Protein 3ZBD (pdb70)

Radius of gyration: 19.48 Å; Cα contacts (8 Å, |Δi|>4): 476; chains: 2; bounding box: 46×49×48 Å

InterPro domains:
  IPR002589 Macro domain [PF01661] (1351-1458)
  IPR002589 Macro domain [PS51154] (1318-1489)
  IPR002589 Macro domain [SM00506] (1330-1459)
  IPR008740 Peptidase C30, coronavirus [PF05409] (2907-3188)
  IPR008740 Peptidase C30, coronavirus [PS51442] (2879-3180)
  IPR009003 Peptidase S1, PA clan [SSF50494] (2879-3177)
  IPR013016 Peptidase C16, coronavirus [PF08715] (1058-1247)
  IPR013016 Peptidase C16, coronavirus [PF08715] (1489-1772)
  IPR013016 Peptidase C16, coronavirus [PS51124] (1055-1299)
  IPR013016 Peptidase C16, coronavirus [PS51124] (1550-1803)
  IPR014822 Non-structural protein NSP9, coronavirus [PF08710] (3753-3863)
  IPR014822 Non-structural protein NSP9, coronavirus [PS51951] (3753-3863)
  IPR014828 Non-structural protein NSP7, coronavirus [PF08716] (3475-3557)
  IPR014828 Non-structural protein NSP7, coronavirus [PS51949] (3475-3557)
  IPR014829 Non-structural protein NSP8, coronavirus [PF08717] (3558-3752)
  IPR014829 Non-structural protein NSP8, coronavirus [PS51950] (3558-3752)
  IPR018995 RNA synthesis protein NSP10, coronavirus [PF09401] (3872-3993)
  IPR018995 RNA synthesis protein NSP10, coronavirus [PS51952] (3864-4004)
  IPR032039 Alphacoronavirus nsp1 [PF16688] (1-108)
  IPR032039 Alphacoronavirus nsp1 [cd21687] (2-105)

Solvent-accessible surface area: 12419 Å² total; per-residue (Å²): 217,152,126,173,127,155,73,13,77,114,20,130,3,51,3,0,69,100,96,104,17,94,3,82,20,66,57,85,199,71,2,86,110,44,2,119,119,0,50,190,93,20,16,170,28,19,2,15,0,7,58,168,18,59,130,34,10,62,14,133,133,104,87,40,55,8,5,0,2,21,16,21,8,34,12,43,1,98,16,3,59,19,94,42,116,38,82,73,8,62,0,0,1,3,102,15,150,29,108,26,84,116,80,105,27,50,1,64,70,82,101,84,114,11,130,4,69,3,2,78,113,89,109,14,117,2,57,1,40,50,84,204,63,3,83,105,50,2,105,118,0,55,148,93,22,7,176,38,22,1,16,0,17,36,82,10,64,100,24,9,72,22,89,110,97,100,48,56,5,4,0,2,24,12,74,66,62,10,43,2,108,13,5,52,21,94,42,122,42,102,71,1,42,0,0,1,4,134,15,162,28,106,32,94,112,77,82,26,66,1,88,74,89

B-factor: mean 23.26, std 12.77, range [8.05, 98.89]

Secondary structure (DSSP, 8-state):
--------EEEEEEE-SS--EE---B-HHHHHHHHHHHHHH--TTEEEEEGGGGGGEE-S-TTSBEEEEESSSSEEEEEE-TT---TTEEEEEEE-----EEEEEEEEE-/-EEEEEEE-SS--EEE--B-HHHHHHHHHHHHHH--TTEEEEEGGGGGGEEESSTT-BEEEEESSSSEEEEEE-TT---TTEEEEEEE-----EEEEEEEEE-

Foldseek 3Di:
DDDDDQDWDKAKAFEDQDAQWEFEFAAQVVQLVVVVVCRVPNQVQKYWYFLVSLVSYHYPCQVGWFWWWFAPDATATHTDGSPDPDPRTGTTITGDDDHGDIDMHTYDHD/DDKAKAFADPDAQFEFEFAAQVVQLVVVVVCVVPNQPQKHWYFPVRLVSYHYDDAPGWFWWWFADAATETGTDGSPDPDPRTGTTITGHDDGGDIDMHHYDHD

CATH classification: 2.30.30.1000

Structure (mmCIF, N/CA/C/O backbone):
data_3ZBD
#
_entry.id   3ZBD
#
_cell.length_a   35.640
_cell.length_b   36.090
_cell.length_c   42.270
_cell.angle_alpha   91.49
_cell.angle_beta   108.85
_cell.angle_gamma   94.20
#
_symmetry.space_group_name_H-M   'P 1'
#
loop_
_entity.id
_entity.type
_entity.pdbx_description
1 polymer 'NON-STRUCTURAL PROTEIN 1'
2 water water
#
loop_
_atom_site.group_PDB
_atom_site.id
_atom_site.type_symbol
_atom_site.label_atom_id
_atom_site.label_alt_id
_atom_site.label_comp_id
_atom_site.label_asym_id
_atom_site.label_entity_id
_atom_site.label_seq_id
_atom_site.pdbx_PDB_ins_code
_atom_site.Cartn_x
_atom_site.Cartn_y
_atom_site.Cartn_z
_atom_site.occupancy
_atom_site.B_iso_or_equiv
_atom_site.auth_seq_id
_atom_site.auth_comp_id
_atom_site.auth_asym_id
_atom_site.auth_atom_id
_atom_site.pdbx_PDB_model_num
ATOM 1 N N . HIS A 1 4 ? 8.014 7.434 33.521 1.00 66.61 -4 HIS A N 1
ATOM 2 C CA . HIS A 1 4 ? 6.922 8.258 34.045 1.00 65.59 -4 HIS A CA 1
ATOM 3 C C . HIS A 1 4 ? 5.601 7.985 33.319 1.00 66.24 -4 HIS A C 1
ATOM 4 O O . HIS A 1 4 ? 5.587 7.890 32.091 1.00 65.37 -4 HIS A O 1
ATOM 11 N N . HIS A 1 5 ? 4.492 7.884 34.079 1.00 60.62 -3 HIS A N 1
ATOM 12 C CA . HIS A 1 5 ? 3.152 7.659 33.534 1.00 57.92 -3 HIS A CA 1
ATOM 13 C C . HIS A 1 5 ? 2.624 8.916 32.850 1.00 61.79 -3 HIS A C 1
ATOM 14 O O . HIS A 1 5 ? 2.818 10.023 33.365 1.00 63.49 -3 HIS A O 1
ATOM 21 N N . HIS A 1 6 ? 1.947 8.746 31.701 1.00 55.80 -2 HIS A N 1
ATOM 22 C CA . HIS A 1 6 ? 1.359 9.856 30.957 1.00 54.78 -2 HIS A CA 1
ATOM 23 C C . HIS A 1 6 ? -0.016 9.532 30.442 1.00 54.02 -2 HIS A C 1
ATOM 24 O O . HIS A 1 6 ? -0.179 8.568 29.688 1.00 52.92 -2 HIS A O 1
ATOM 31 N N . HIS A 1 7 ? -1.01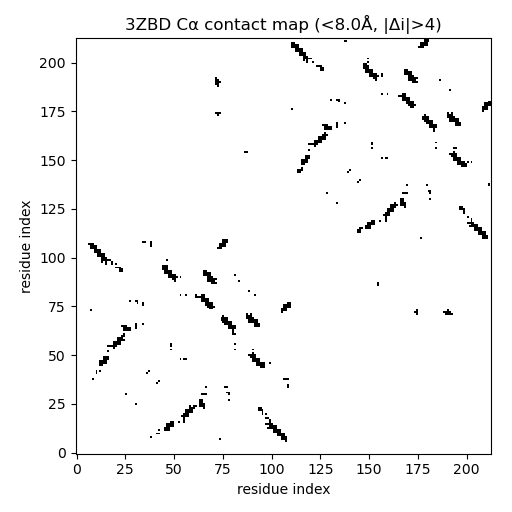7 10.312 30.893 1.00 47.89 -1 HIS A N 1
ATOM 32 C CA . HIS A 1 7 ? -2.418 10.130 30.510 1.00 44.12 -1 HIS A CA 1
ATOM 33 C C . HIS A 1 7 ? -2.625 10.396 29.024 1.00 42.15 -1 HIS A C 1
ATOM 34 O O . HIS A 1 7 ? -2.119 11.383 28.484 1.00 42.60 -1 HIS A O 1
ATOM 41 N N . HIS A 1 8 ? -3.361 9.495 28.370 1.00 34.76 0 HIS A N 1
ATOM 42 C CA . HIS A 1 8 ? -3.704 9.580 26.951 1.00 32.16 0 HIS A CA 1
ATOM 43 C C . HIS A 1 8 ? -4.981 8.811 26.718 1.00 31.99 0 HIS A C 1
ATOM 44 O O . HIS A 1 8 ? -5.376 7.996 27.566 1.00 31.20 0 HIS A O 1
ATOM 51 N N . MET A 1 9 ? -5.636 9.066 25.575 1.00 27.24 1 MET A N 1
ATOM 52 C CA . MET A 1 9 ? -6.870 8.402 25.166 1.00 25.18 1 MET A CA 1
ATOM 53 C C . MET A 1 9 ? -6.523 6.970 24.770 1.00 26.22 1 MET A C 1
ATOM 54 O O . MET A 1 9 ? -5.611 6.756 23.966 1.00 25.22 1 MET A O 1
ATOM 59 N N . SER A 1 10 ? -7.237 5.997 25.353 1.00 23.01 2 SER A N 1
ATOM 60 C CA . SER A 1 10 ? -7.007 4.574 25.096 1.00 21.77 2 SER A CA 1
ATOM 61 C C . SER A 1 10 ? -8.343 3.840 25.098 1.00 24.48 2 SER A C 1
ATOM 62 O O . SER A 1 10 ? -8.398 2.671 25.457 1.00 25.46 2 SER A O 1
ATOM 65 N N . SER A 1 11 ? -9.417 4.538 24.778 1.00 19.88 3 SER A N 1
ATOM 66 C CA . SER A 1 11 ? -10.74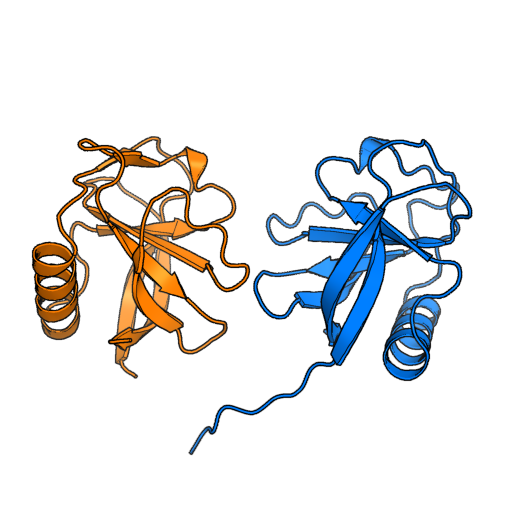2 3.951 24.749 1.00 18.34 3 SER A CA 1
ATOM 67 C C . SER A 1 11 ? -11.493 4.557 23.577 1.00 21.48 3 SER A C 1
ATOM 68 O O . SER A 1 11 ? -11.112 5.628 23.090 1.00 22.44 3 SER A O 1
ATOM 71 N N . LYS A 1 12 ? -12.544 3.878 23.126 1.00 16.81 4 LYS A N 1
ATOM 72 C CA . LYS A 1 12 ? -13.358 4.349 22.007 1.00 17.48 4 LYS A CA 1
ATOM 73 C C . LYS A 1 12 ? -14.737 4.807 22.464 1.00 19.02 4 LYS A C 1
ATOM 74 O O . LYS A 1 12 ? -15.247 4.334 23.486 1.00 18.73 4 LYS A O 1
ATOM 80 N N . GLN A 1 13 ? -15.360 5.674 21.664 1.00 14.68 5 GLN A N 1
ATOM 81 C CA . GLN A 1 13 ? -16.706 6.167 21.943 1.00 15.05 5 GLN A CA 1
ATOM 82 C C . GLN A 1 13 ? -17.663 5.416 21.039 1.00 18.18 5 GLN A C 1
ATOM 83 O O . GLN A 1 13 ? -17.376 5.238 19.855 1.00 18.77 5 GLN A O 1
ATOM 89 N N . PHE A 1 14 ? -18.804 4.970 21.586 1.00 15.57 6 PHE A N 1
ATOM 90 C CA . PHE A 1 14 ? -19.808 4.248 20.826 1.00 14.95 6 PHE A CA 1
ATOM 91 C C . PHE A 1 14 ? -21.155 4.833 21.130 1.00 18.00 6 PHE A C 1
ATOM 92 O O . PHE A 1 14 ? -21.431 5.173 22.291 1.00 19.36 6 PHE A O 1
ATOM 100 N N . LYS A 1 15 ? -22.013 4.878 20.109 1.00 14.70 7 LYS A N 1
ATOM 101 C CA . LYS A 1 15 ? -23.398 5.305 20.271 1.00 14.14 7 LYS A CA 1
ATOM 102 C C . LYS A 1 15 ? -24.232 4.042 20.239 1.00 16.22 7 LYS A C 1
ATOM 103 O O . LYS A 1 15 ? -24.268 3.359 19.219 1.00 17.98 7 LYS A O 1
ATOM 109 N N . ILE A 1 16 ? -24.817 3.671 21.399 1.00 11.89 8 ILE A N 1
ATOM 110 C CA . ILE A 1 16 ? -25.585 2.420 21.546 1.00 9.57 8 ILE A CA 1
ATOM 111 C C . ILE A 1 16 ? -27.026 2.727 21.922 1.00 11.42 8 ILE A C 1
ATOM 112 O O . ILE A 1 16 ? -27.294 3.639 22.720 1.00 12.73 8 ILE A O 1
ATOM 117 N N . LEU A 1 17 ? -27.966 1.916 21.394 1.00 9.35 9 LEU A N 1
ATOM 118 C CA . LEU A 1 17 ? -29.375 2.017 21.746 1.00 9.67 9 LEU A CA 1
ATOM 119 C C . LEU A 1 17 ? -29.565 1.522 23.167 1.00 11.74 9 LEU A C 1
ATOM 120 O O . LEU A 1 17 ? -29.090 0.436 23.501 1.00 10.98 9 LEU A O 1
ATOM 125 N N . VAL A 1 18 ? -30.266 2.313 24.015 1.00 9.11 10 VAL A N 1
ATOM 126 C CA . VAL A 1 18 ? -30.497 1.959 25.413 1.00 8.05 10 VAL A CA 1
ATOM 127 C C . VAL A 1 18 ? -31.930 1.458 25.586 1.00 10.67 10 VAL A C 1
ATOM 128 O O . VAL A 1 18 ? -32.884 2.154 25.186 1.00 11.03 10 VAL A O 1
ATOM 132 N N . ASN A 1 19 ? -32.069 0.278 26.221 1.00 11.12 11 ASN A N 1
ATOM 133 C CA . ASN A 1 19 ? -33.385 -0.293 26.507 1.00 10.63 11 ASN A CA 1
ATOM 134 C C . ASN A 1 19 ? -33.683 -0.244 28.018 1.00 12.42 11 ASN A C 1
ATOM 135 O O . ASN A 1 19 ? -33.140 -1.047 28.782 1.00 12.13 11 ASN A O 1
ATOM 140 N N . GLU A 1 20 ? -34.625 0.625 28.406 1.00 12.89 12 GLU A N 1
ATOM 141 C CA . GLU A 1 20 ? -35.138 0.726 29.773 1.00 13.35 12 GLU A CA 1
ATOM 142 C C . GLU A 1 20 ? -36.631 0.359 29.807 1.00 15.51 12 GLU A C 1
ATOM 143 O O . GLU A 1 20 ? -37.235 0.447 30.882 1.00 17.11 12 GLU A O 1
ATOM 149 N N . ASP A 1 21 ? -37.226 -0.048 28.662 1.00 13.00 13 ASP A N 1
ATOM 150 C CA . ASP A 1 21 ? -38.681 -0.214 28.583 1.00 14.77 13 ASP A CA 1
ATOM 151 C C . ASP A 1 21 ? -39.218 -1.593 28.284 1.00 18.95 13 ASP A C 1
ATOM 152 O O . ASP A 1 21 ? -40.399 -1.840 28.540 1.00 19.47 13 ASP A O 1
ATOM 157 N N . TYR A 1 22 ? -38.412 -2.472 27.667 1.00 13.08 14 TYR A N 1
ATOM 158 C CA . TYR A 1 22 ? -38.956 -3.707 27.140 1.00 13.30 14 TYR A CA 1
ATOM 159 C C . TYR A 1 22 ? -38.310 -4.959 27.655 1.00 14.82 14 TYR A C 1
ATOM 160 O O . TYR A 1 22 ? -37.073 -5.051 27.722 1.00 14.31 14 TYR A O 1
ATOM 169 N N . GLN A 1 23 ? -39.145 -5.956 27.938 1.00 14.49 15 GLN A N 1
ATOM 170 C CA . GLN A 1 23 ? -38.671 -7.280 28.345 1.00 13.85 15 GLN A CA 1
ATOM 171 C C . GLN A 1 23 ? -38.092 -7.943 27.091 1.00 18.65 15 GLN A C 1
ATOM 172 O O . GLN A 1 23 ? -38.716 -7.909 26.020 1.00 19.66 15 GLN A O 1
ATOM 178 N N . VAL A 1 24 ? -36.872 -8.493 27.205 1.00 14.00 16 VAL A N 1
ATOM 179 C CA . VAL A 1 24 ? -36.182 -9.103 26.059 1.00 13.45 16 VAL A CA 1
ATOM 180 C C . VAL A 1 24 ? -35.607 -10.462 26.474 1.00 16.73 16 VAL A C 1
ATOM 181 O O . VAL A 1 24 ? -35.083 -10.600 27.592 1.00 17.31 16 VAL A O 1
ATOM 185 N N . ASN A 1 25 ? -35.603 -11.431 25.539 1.00 13.21 17 ASN A N 1
ATOM 186 C CA . ASN A 1 25 ? -34.993 -12.743 25.776 1.00 12.30 17 ASN A CA 1
ATOM 187 C C . ASN A 1 25 ? -33.771 -12.768 24.902 1.00 16.70 17 ASN A C 1
ATOM 188 O O . ASN A 1 25 ? -33.880 -12.604 23.695 1.00 16.20 17 ASN A O 1
ATOM 193 N N . VAL A 1 26 ? -32.596 -12.823 25.525 1.00 12.41 18 VAL A N 1
ATOM 194 C CA . VAL A 1 26 ? -31.328 -12.658 24.833 1.00 11.86 18 VAL A CA 1
ATOM 195 C C . VAL A 1 26 ? -30.463 -13.911 24.801 1.00 14.18 18 VAL A C 1
ATOM 196 O O . VAL A 1 26 ? -30.508 -14.714 25.736 1.00 14.35 18 VAL A O 1
ATOM 200 N N . PRO A 1 27 ? -29.598 -14.040 23.778 1.00 12.96 19 PRO A N 1
ATOM 201 C CA . PRO A 1 27 ? -28.655 -15.169 23.754 1.00 11.92 19 PRO A CA 1
ATOM 202 C C . PRO A 1 27 ? -27.474 -14.943 24.698 1.00 14.79 19 PRO A C 1
ATOM 203 O O . PRO A 1 27 ? -27.105 -13.804 24.959 1.00 15.85 19 PRO A O 1
ATOM 207 N N . SER A 1 28 ? -26.881 -16.008 25.212 1.00 12.30 20 SER A N 1
ATOM 208 C CA . SER A 1 28 ? -25.684 -15.906 26.026 1.00 13.13 20 SER A CA 1
ATOM 209 C C . SER A 1 28 ? -24.659 -16.871 25.410 1.00 15.30 20 SER A C 1
ATOM 210 O O . SER A 1 28 ? -25.017 -17.730 24.586 1.00 15.67 20 SER A O 1
ATOM 213 N N . LEU A 1 29 ? -23.397 -16.721 25.792 1.00 12.29 21 LEU A N 1
ATOM 214 C CA . LEU A 1 29 ? -22.348 -17.523 25.175 1.00 14.17 21 LEU A CA 1
ATOM 215 C C . LEU A 1 29 ? -21.373 -18.106 26.184 1.00 16.46 21 LEU A C 1
ATOM 216 O O . LEU A 1 29 ? -21.143 -17.513 27.238 1.00 15.14 21 LEU A O 1
ATOM 221 N N . PRO A 1 30 ? -20.649 -19.183 25.792 1.00 13.55 22 PRO A N 1
ATOM 222 C CA . PRO A 1 30 ? -19.539 -19.663 26.633 1.00 14.90 22 PRO A CA 1
ATOM 223 C C . PRO A 1 30 ? -18.484 -18.552 26.771 1.00 16.35 22 PRO A C 1
ATOM 224 O O . PRO A 1 30 ? -18.330 -17.718 25.857 1.00 15.17 22 PRO A O 1
ATOM 228 N N . ILE A 1 31 ? -17.782 -18.495 27.907 1.00 18.04 23 ILE A N 1
ATOM 229 C CA . ILE A 1 31 ? -16.830 -17.397 28.160 1.00 18.01 23 ILE A CA 1
ATOM 230 C C . ILE A 1 31 ? -15.794 -17.114 27.037 1.00 22.50 23 ILE A C 1
ATOM 231 O O . ILE A 1 31 ? -15.579 -15.943 26.719 1.00 23.35 23 ILE A O 1
ATOM 236 N N . ARG A 1 32 ? -15.219 -18.164 26.410 1.00 20.19 24 ARG A N 1
ATOM 237 C CA . ARG A 1 32 ? -14.261 -18.006 25.303 1.00 20.26 24 ARG A CA 1
ATOM 238 C C . ARG A 1 32 ? -14.919 -17.278 24.116 1.00 20.21 24 ARG A C 1
ATOM 239 O O . ARG A 1 32 ? -14.287 -16.418 23.489 1.00 20.07 24 ARG A O 1
ATOM 247 N N . ASP A 1 33 ? -16.181 -17.631 23.800 1.00 16.03 25 ASP A N 1
ATOM 248 C CA . ASP A 1 33 ? -16.889 -16.989 22.683 1.00 14.74 25 ASP A CA 1
ATOM 249 C C . ASP A 1 33 ? -17.252 -15.537 23.004 1.00 17.48 25 ASP A C 1
ATOM 250 O O . ASP A 1 33 ? -17.177 -14.682 22.109 1.00 16.66 25 ASP A O 1
ATOM 255 N N . VAL A 1 34 ? -17.651 -15.226 24.277 1.00 14.20 26 VAL A N 1
ATOM 256 C CA . VAL A 1 34 ? -17.969 -13.834 24.615 1.00 13.02 26 VAL A CA 1
ATOM 257 C C . VAL A 1 34 ? -16.675 -12.975 24.584 1.00 16.60 26 VAL A C 1
ATOM 258 O O . VAL A 1 34 ? -16.756 -11.802 24.206 1.00 17.65 26 VAL A O 1
ATOM 262 N N . LEU A 1 35 ? -15.515 -13.533 24.994 1.00 15.14 27 LEU A N 1
ATOM 263 C CA . LEU A 1 35 ? -14.257 -12.746 24.939 1.00 15.28 27 LEU A CA 1
ATOM 264 C C . LEU A 1 35 ? -13.959 -12.342 23.478 1.00 17.97 27 LEU A C 1
ATOM 265 O O . LEU A 1 35 ? -13.644 -11.179 23.203 1.00 18.43 27 LEU A O 1
ATOM 270 N N . GLN A 1 36 ? -14.170 -13.277 22.530 1.00 15.24 28 GLN A N 1
ATOM 271 C CA . GLN A 1 36 ? -13.965 -13.015 21.095 1.00 15.87 28 GLN A CA 1
ATOM 272 C C . GLN A 1 36 ? -15.041 -12.020 20.579 1.00 16.55 28 GLN A C 1
ATOM 273 O O . GLN A 1 36 ? -14.733 -11.097 19.808 1.00 17.10 28 GLN A O 1
ATOM 279 N N . GLU A 1 37 ? -16.296 -12.173 21.052 1.00 12.95 29 GLU A N 1
ATOM 280 C CA . GLU A 1 37 ? -17.355 -11.264 20.623 1.00 13.07 29 GLU A CA 1
ATOM 281 C C . GLU A 1 37 ? -17.113 -9.805 21.096 1.00 16.27 29 GLU A C 1
ATOM 282 O O . GLU A 1 37 ? -17.416 -8.846 20.343 1.00 15.57 29 GLU A O 1
ATOM 288 N N . ILE A 1 38 ? -16.555 -9.640 22.315 1.00 14.85 30 ILE A N 1
ATOM 289 C CA . ILE A 1 38 ? -16.197 -8.308 22.854 1.00 15.14 30 ILE A CA 1
ATOM 290 C C . ILE A 1 38 ? -15.094 -7.666 21.954 1.00 18.82 30 ILE A C 1
ATOM 291 O O . ILE A 1 38 ? -15.228 -6.495 21.574 1.00 18.60 30 ILE A O 1
ATOM 296 N N . LYS A 1 39 ? -14.093 -8.456 21.510 1.00 18.43 31 LYS A N 1
ATOM 297 C CA . LYS A 1 39 ? -13.059 -7.949 20.606 1.00 18.63 31 LYS A CA 1
ATOM 298 C C . LYS A 1 39 ? -13.697 -7.507 19.289 1.00 19.91 31 LYS A C 1
ATOM 299 O O . LYS A 1 39 ? -13.392 -6.411 18.804 1.00 20.38 31 LYS A O 1
ATOM 305 N N . TYR A 1 40 ? -14.629 -8.338 18.742 1.00 16.04 32 TYR A N 1
ATOM 306 C CA . TYR A 1 40 ? -15.317 -8.023 17.501 1.00 15.67 32 TYR A CA 1
ATOM 307 C C . TYR A 1 40 ? -16.078 -6.699 17.654 1.00 17.06 32 TYR A C 1
ATOM 308 O O . TYR A 1 40 ? -16.015 -5.853 16.761 1.00 17.74 32 TYR A O 1
ATOM 317 N N . CYS A 1 41 ? -16.839 -6.538 18.765 1.00 14.21 33 CYS A N 1
ATOM 318 C CA . CYS A 1 41 ? -17.626 -5.311 18.981 1.00 14.23 33 CYS A CA 1
ATOM 319 C C . CYS A 1 41 ? -16.742 -4.079 19.217 1.00 15.45 33 CYS A C 1
ATOM 320 O O . CYS A 1 41 ? -17.073 -2.973 18.771 1.00 15.17 33 CYS A O 1
ATOM 323 N N . TYR A 1 42 ? -15.655 -4.248 19.946 1.00 13.59 34 TYR A N 1
ATOM 324 C CA . TYR A 1 42 ? -14.793 -3.099 20.169 1.00 14.83 34 TYR A CA 1
ATOM 325 C C . TYR A 1 42 ? -14.278 -2.516 18.821 1.00 18.87 34 TYR A C 1
ATOM 326 O O . TYR A 1 42 ? -14.196 -1.300 18.672 1.00 19.03 34 TYR A O 1
ATOM 335 N N . ARG A 1 43 ? -13.994 -3.380 17.839 1.00 18.12 35 ARG A N 1
ATOM 336 C CA . ARG A 1 43 ? -13.489 -2.985 16.529 1.00 19.87 35 ARG A CA 1
ATOM 337 C C . ARG A 1 43 ? -14.592 -2.534 15.570 1.00 22.84 35 ARG A C 1
ATOM 338 O O . ARG A 1 43 ? -14.401 -1.549 14.848 1.00 26.17 35 ARG A O 1
ATOM 346 N N . ASN A 1 44 ? -15.755 -3.240 15.577 1.00 17.85 36 ASN A N 1
ATOM 347 C CA . ASN A 1 44 ? -16.810 -3.030 14.600 1.00 17.10 36 ASN A CA 1
ATOM 348 C C . ASN A 1 44 ? -18.086 -2.344 15.073 1.00 18.99 36 ASN A C 1
ATOM 349 O O . ASN A 1 44 ? -18.915 -1.983 14.235 1.00 20.74 36 ASN A O 1
ATOM 354 N N . GLY A 1 45 ? -18.235 -2.161 16.378 1.00 14.67 37 GLY A N 1
ATOM 355 C CA . GLY A 1 45 ? -19.425 -1.507 16.900 1.00 13.24 37 GLY A CA 1
ATOM 356 C C . GLY A 1 45 ? -20.515 -2.461 17.360 1.00 15.76 37 GLY A C 1
ATOM 357 O O . GLY A 1 45 ? -20.370 -3.691 17.284 1.00 15.55 37 GLY A O 1
ATOM 358 N N . PHE A 1 46 ? -21.640 -1.859 17.816 1.00 12.78 38 PHE A N 1
ATOM 359 C CA . PHE A 1 46 ? -22.700 -2.568 18.497 1.00 11.58 38 PHE A CA 1
ATOM 360 C C . PHE A 1 46 ? -24.023 -2.699 17.755 1.00 15.12 38 PHE A C 1
ATOM 361 O O . PHE A 1 46 ? -25.071 -2.853 18.384 1.00 12.22 38 PHE A O 1
ATOM 369 N N . GLU A 1 47 ? -23.976 -2.733 16.394 1.00 14.44 39 GLU A N 1
ATOM 370 C CA . GLU A 1 47 ? -25.195 -2.968 15.612 1.00 13.77 39 GLU A CA 1
ATOM 371 C C . GLU A 1 47 ? -25.823 -4.305 16.075 1.00 13.78 39 GLU A C 1
ATOM 372 O O . GLU A 1 47 ? -25.097 -5.278 16.330 1.00 13.64 39 GLU A O 1
ATOM 378 N N . GLY A 1 48 ? -27.1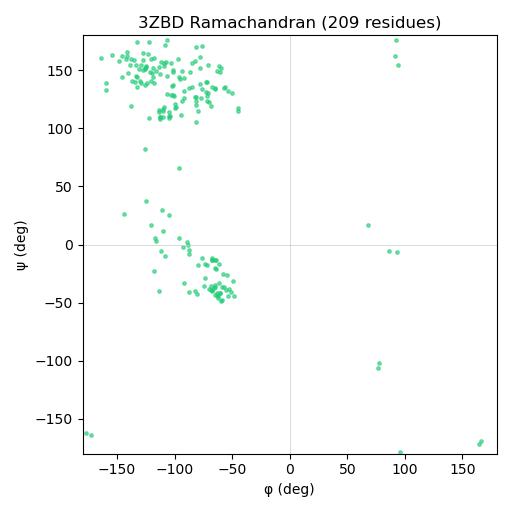41 -4.320 16.259 1.00 12.61 40 GLY A N 1
ATOM 379 C CA . GLY A 1 48 ? -27.824 -5.520 16.725 1.00 11.81 40 GLY A CA 1
ATOM 380 C C . GLY A 1 48 ? -27.881 -5.706 18.244 1.00 12.30 40 GLY A C 1
ATOM 381 O O . GLY A 1 48 ? -28.523 -6.652 18.730 1.00 12.80 40 GLY A O 1
ATOM 382 N N . TYR A 1 49 ? -27.196 -4.812 19.000 1.00 9.79 41 TYR A N 1
ATOM 383 C CA . TYR A 1 49 ? -27.184 -4.839 20.450 1.00 9.85 41 TYR A CA 1
ATOM 384 C C . TYR A 1 49 ? -27.921 -3.646 21.033 1.00 11.60 41 TYR A C 1
ATOM 385 O O . TYR A 1 49 ? -28.017 -2.567 20.411 1.00 11.00 41 TYR A O 1
ATOM 394 N N . VAL A 1 50 ? -28.360 -3.828 22.266 1.00 9.86 42 VAL A N 1
ATOM 395 C CA . VAL A 1 50 ? -28.899 -2.771 23.094 1.00 9.07 42 VAL A CA 1
ATOM 396 C C . VAL A 1 50 ? -28.172 -2.816 24.431 1.00 9.99 42 VAL A C 1
ATOM 397 O O . VAL A 1 50 ? -27.736 -3.904 24.889 1.00 9.74 42 VAL A O 1
ATOM 401 N N . PHE A 1 51 ? -28.123 -1.674 25.118 1.00 9.04 43 PHE A N 1
ATOM 402 C CA . PHE A 1 51 ? -27.627 -1.609 26.483 1.00 9.52 43 PHE A CA 1
ATOM 403 C C . PHE A 1 51 ? -28.815 -1.566 27.449 1.00 10.13 43 PHE A C 1
ATOM 404 O O . PHE A 1 51 ? -29.724 -0.754 27.278 1.00 10.14 43 PHE A O 1
ATOM 412 N N . VAL A 1 52 ? -28.805 -2.476 28.456 1.00 10.39 44 VAL A N 1
ATOM 413 C CA . VAL A 1 52 ? -29.833 -2.505 29.500 1.00 10.01 44 VAL A CA 1
ATOM 414 C C . VAL A 1 52 ? -29.130 -2.043 30.797 1.00 14.20 44 VAL A C 1
ATOM 415 O O . VAL A 1 52 ? -28.248 -2.764 31.289 1.00 12.16 44 VAL A O 1
ATOM 419 N N . PRO A 1 53 ? -29.549 -0.900 31.390 1.00 11.76 45 PRO A N 1
ATOM 420 C CA . PRO A 1 53 ? -28.934 -0.447 32.648 1.00 11.46 45 PRO A CA 1
ATOM 421 C C . PRO A 1 53 ? -29.112 -1.479 33.743 1.00 14.81 45 PRO A C 1
ATOM 422 O O . PRO A 1 53 ? -30.126 -2.191 33.760 1.00 13.16 45 PRO A O 1
ATOM 426 N N . GLU A 1 54 ? -28.180 -1.495 34.697 1.00 14.94 46 GLU A N 1
ATOM 427 C CA . GLU A 1 54 ? -28.260 -2.445 35.808 1.00 16.40 46 GLU A CA 1
ATOM 428 C C . GLU A 1 54 ? -29.592 -2.288 36.577 1.00 20.24 46 GLU A C 1
ATOM 429 O O . GLU A 1 54 ? -30.169 -3.300 36.973 1.00 20.20 46 GLU A O 1
ATOM 435 N N . TYR A 1 55 ? -30.104 -1.047 36.735 1.00 19.56 47 TYR A N 1
ATOM 436 C CA . TYR A 1 55 ? -31.370 -0.845 37.455 1.00 20.50 47 TYR A CA 1
ATOM 437 C C . TYR A 1 55 ? -32.604 -1.479 36.759 1.00 23.49 47 TYR A C 1
ATOM 438 O O . TYR A 1 55 ? -33.652 -1.627 37.398 1.00 25.15 47 TYR A O 1
ATOM 447 N N . CYS A 1 56 ? -32.445 -1.889 35.482 1.00 18.70 48 CYS A N 1
ATOM 448 C CA . CYS A 1 56 ? -33.448 -2.520 34.601 1.00 19.82 48 CYS A CA 1
ATOM 449 C C . CYS A 1 56 ? -33.128 -3.977 34.343 1.00 19.56 48 CYS A C 1
ATOM 450 O O . CYS A 1 56 ? -33.717 -4.552 33.427 1.00 16.99 48 CYS A O 1
ATOM 453 N N . ARG A 1 57 ? -32.181 -4.578 35.087 1.00 17.82 49 ARG A N 1
ATOM 454 C CA . ARG A 1 57 ? -31.796 -5.976 34.882 1.00 17.57 49 ARG A CA 1
ATOM 455 C C . ARG A 1 57 ? -32.943 -6.985 34.809 1.00 19.36 49 ARG A C 1
ATOM 456 O O . ARG A 1 57 ? -32.825 -7.964 34.082 1.00 19.44 49 ARG A O 1
ATOM 464 N N . ASP A 1 58 ? -34.059 -6.741 35.524 1.00 16.57 50 ASP A N 1
ATOM 465 C CA . ASP A 1 58 ? -35.216 -7.636 35.476 1.00 17.00 50 ASP A CA 1
ATOM 466 C C . ASP A 1 58 ? -35.885 -7.724 34.079 1.00 18.91 50 ASP A C 1
ATOM 467 O O . ASP A 1 58 ? -36.673 -8.643 33.824 1.00 19.13 50 ASP A O 1
ATOM 472 N N . LEU A 1 59 ? -35.539 -6.793 33.164 1.00 14.32 51 LEU A N 1
ATOM 473 C CA . LEU A 1 59 ? -36.046 -6.834 31.789 1.00 13.35 51 LEU A CA 1
ATOM 474 C C . LEU A 1 59 ? -35.387 -7.928 30.959 1.00 15.30 51 LEU A C 1
ATOM 475 O O . LEU A 1 59 ? -35.901 -8.252 29.888 1.00 16.13 51 LEU A O 1
ATOM 480 N N . VAL A 1 60 ? -34.237 -8.470 31.418 1.00 14.55 52 VAL A N 1
ATOM 481 C CA . VAL A 1 60 ? -33.497 -9.420 30.610 1.00 13.92 52 VAL A CA 1
ATOM 482 C C . VAL A 1 60 ? -33.737 -10.858 30.995 1.00 18.62 52 VAL A C 1
ATOM 483 O O . VAL A 1 60 ? -33.429 -11.261 32.133 1.00 20.47 52 VAL A O 1
ATOM 487 N N . ASP A 1 61 ? -34.306 -11.630 30.043 1.00 17.02 53 ASP A N 1
ATOM 488 C CA . ASP A 1 61 ? -34.485 -13.073 30.183 1.00 16.80 53 ASP A CA 1
ATOM 489 C C . ASP A 1 61 ? -33.413 -13.775 29.350 1.00 17.87 53 ASP A C 1
ATOM 490 O O . ASP A 1 61 ? -32.865 -13.204 28.401 1.00 14.91 53 ASP A O 1
ATOM 495 N N . CYS A 1 62 ? -33.107 -15.023 29.717 1.00 17.91 54 CYS A N 1
ATOM 496 C CA . CYS A 1 62 ? -32.120 -15.810 29.013 1.00 17.28 54 CYS A CA 1
ATOM 497 C C . CYS A 1 62 ? -32.383 -17.261 29.326 1.00 21.86 54 CYS A C 1
ATOM 498 O O . CYS A 1 62 ? -32.686 -17.586 30.483 1.00 21.80 54 CYS A O 1
ATOM 501 N N . ASP A 1 63 ? -32.272 -18.131 28.302 1.00 18.82 55 ASP A N 1
ATOM 502 C CA . ASP A 1 63 ? -32.483 -19.558 28.521 1.00 19.71 55 ASP A CA 1
ATOM 503 C C . ASP A 1 63 ? -31.277 -20.264 29.142 1.00 25.43 55 ASP A C 1
ATOM 504 O O . ASP A 1 63 ? -31.451 -21.380 29.647 1.00 27.79 55 ASP A O 1
ATOM 509 N N . ARG A 1 64 ? -30.063 -19.645 29.090 1.00 21.93 56 ARG A N 1
ATOM 510 C CA . ARG A 1 64 ? -28.814 -20.228 29.637 1.00 22.85 56 ARG A CA 1
ATOM 511 C C . ARG A 1 64 ? -28.147 -19.260 30.611 1.00 25.15 56 ARG A C 1
ATOM 512 O O . ARG A 1 64 ? -27.182 -18.545 30.255 1.00 24.87 56 ARG A O 1
ATOM 520 N N . LYS A 1 65 ? -28.653 -19.271 31.864 1.00 22.82 57 LYS A N 1
ATOM 521 C CA . LYS A 1 65 ? -28.179 -18.407 32.958 1.00 22.59 57 LYS A CA 1
ATOM 522 C C . LYS A 1 65 ? -26.752 -18.713 33.450 1.00 23.08 57 LYS A C 1
ATOM 523 O O . LYS A 1 65 ? -26.165 -17.889 34.178 1.00 23.05 57 LYS A O 1
ATOM 529 N N . ASP A 1 66 ? -26.188 -19.864 33.019 1.00 16.53 58 ASP A N 1
ATOM 530 C CA . ASP A 1 66 ? -24.817 -20.283 33.338 1.00 16.10 58 ASP A CA 1
ATOM 531 C C . ASP A 1 66 ? -23.813 -19.737 32.332 1.00 16.64 58 ASP A C 1
ATOM 532 O O . ASP A 1 66 ? -22.604 -19.925 32.501 1.00 16.96 58 ASP A O 1
ATOM 537 N N . HIS A 1 67 ? -24.320 -19.121 31.242 1.00 13.37 59 HIS A N 1
ATOM 538 C CA . HIS A 1 67 ? -23.442 -18.569 30.226 1.00 13.29 59 HIS A CA 1
ATOM 539 C C . HIS A 1 67 ? -23.421 -17.063 30.285 1.00 14.62 59 HIS A C 1
ATOM 540 O O . HIS A 1 67 ? -24.156 -16.480 31.081 1.00 15.51 59 HIS A O 1
ATOM 547 N N . TYR A 1 68 ? -22.578 -16.438 29.448 1.00 12.48 60 TYR A N 1
ATOM 548 C CA . TYR A 1 68 ? -22.260 -15.032 29.583 1.00 11.19 60 TYR A CA 1
ATOM 549 C C . TYR A 1 68 ? -22.789 -14.078 28.569 1.00 13.40 60 TYR A C 1
ATOM 550 O O . TYR A 1 68 ? -23.106 -14.440 27.436 1.00 13.05 60 TYR A O 1
ATOM 559 N N . VAL A 1 69 ? -22.946 -12.843 29.023 1.00 11.43 61 VAL A N 1
ATOM 560 C CA . VAL A 1 69 ? -23.293 -11.703 28.193 1.00 9.41 61 VAL A CA 1
ATOM 561 C C . VAL A 1 69 ? -22.183 -10.637 28.351 1.00 10.35 61 VAL A C 1
ATOM 562 O O . VAL A 1 69 ? -21.258 -10.770 29.148 1.00 12.09 61 VAL A O 1
ATOM 566 N N . ILE A 1 70 ? -22.285 -9.557 27.560 1.00 9.73 62 ILE A N 1
ATOM 567 C CA . ILE A 1 70 ? -21.298 -8.477 27.646 1.00 9.33 62 ILE A CA 1
ATOM 568 C C . ILE A 1 70 ? -21.664 -7.567 28.825 1.00 13.26 62 ILE A C 1
ATOM 569 O O . ILE A 1 70 ? -22.749 -6.981 28.837 1.00 12.20 62 ILE A O 1
ATOM 574 N N . GLY A 1 71 ? -20.759 -7.453 29.793 1.00 12.49 63 GLY A N 1
ATOM 575 C CA . GLY A 1 71 ? -20.975 -6.539 30.901 1.00 12.08 63 GLY A CA 1
ATOM 576 C C . GLY A 1 71 ? -20.195 -5.248 30.735 1.00 14.31 63 GLY A C 1
ATOM 577 O O . GLY A 1 71 ? -19.143 -5.224 30.090 1.00 13.86 63 GLY A O 1
ATOM 578 N N . VAL A 1 72 ? -20.747 -4.157 31.279 1.00 13.00 64 VAL A N 1
ATOM 579 C CA . VAL A 1 72 ? -20.098 -2.839 31.271 1.00 13.47 64 VAL A CA 1
ATOM 580 C C . VAL A 1 72 ? -19.793 -2.549 32.743 1.00 17.01 64 VAL A C 1
ATOM 581 O O . VAL A 1 72 ? -20.728 -2.392 33.520 1.00 14.99 64 VAL A O 1
ATOM 585 N N . LEU A 1 73 ? -18.491 -2.45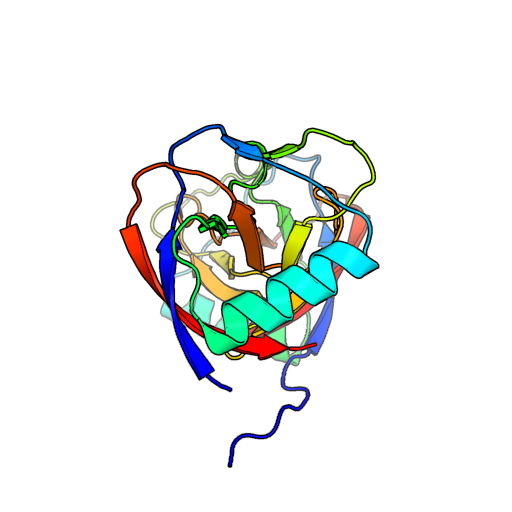4 33.115 1.00 18.68 65 LEU A N 1
ATOM 586 C CA . LEU A 1 73 ? -18.123 -2.275 34.525 1.00 19.98 65 LEU A CA 1
ATOM 587 C C . LEU A 1 73 ? -17.342 -0.988 34.752 1.00 23.78 65 LEU A C 1
ATOM 588 O O . LEU A 1 73 ? -16.429 -0.702 33.991 1.00 21.96 65 LEU A O 1
ATOM 593 N N . GLY A 1 74 ? -17.621 -0.310 35.862 1.00 22.57 66 GLY A N 1
ATOM 594 C CA . GLY A 1 74 ? -16.865 0.871 36.277 1.00 24.98 66 GLY A CA 1
ATOM 595 C C . GLY A 1 74 ? -17.392 2.201 35.786 1.00 32.46 66 GLY A C 1
ATOM 596 O O . GLY A 1 74 ? -18.169 2.255 34.829 1.00 30.30 66 GLY A O 1
ATOM 597 N N . ASN A 1 75 ? -16.944 3.293 36.448 1.00 35.27 67 ASN A N 1
ATOM 598 C CA . ASN A 1 75 ? -17.323 4.672 36.108 1.00 36.80 67 ASN A CA 1
ATOM 599 C C . ASN A 1 75 ? -16.240 5.302 35.228 1.00 44.23 67 ASN A C 1
ATOM 600 O O . ASN A 1 75 ? -15.107 4.819 35.203 1.00 45.62 67 ASN A O 1
ATOM 605 N N . GLY A 1 76 ? -16.611 6.360 34.513 1.00 42.30 68 GLY A N 1
ATOM 606 C CA . GLY A 1 76 ? -15.725 7.093 33.614 1.00 41.66 68 GLY A CA 1
ATOM 607 C C . GLY A 1 76 ? -15.548 6.305 32.342 1.00 39.76 68 GLY A C 1
ATOM 608 O O . GLY A 1 76 ? -16.474 6.218 31.532 1.00 40.17 68 GLY A O 1
ATOM 609 N N . VAL A 1 77 ? -14.365 5.702 32.180 1.00 31.63 69 VAL A N 1
ATOM 610 C CA . VAL A 1 77 ? -14.116 4.830 31.040 1.00 28.12 69 VAL A CA 1
ATOM 611 C C . VAL A 1 77 ? -14.441 3.429 31.575 1.00 27.01 69 VAL A C 1
ATOM 612 O O . VAL A 1 77 ? -13.766 2.948 32.485 1.00 26.98 69 VAL A O 1
ATOM 616 N N . SER A 1 78 ? -15.524 2.832 31.073 1.00 22.75 70 SER A N 1
ATOM 617 C CA . SER A 1 78 ? -15.975 1.541 31.536 1.00 20.78 70 SER A CA 1
ATOM 618 C C . SER A 1 78 ? -15.295 0.389 30.811 1.00 24.35 70 SER A C 1
ATOM 619 O O . SER A 1 78 ? -14.925 0.504 29.642 1.00 23.33 70 SER A O 1
ATOM 622 N N . ASP A 1 79 ? -15.121 -0.726 31.524 1.00 20.85 71 ASP A N 1
ATOM 623 C CA . ASP A 1 79 ? -14.531 -1.933 30.968 1.00 20.67 71 ASP A CA 1
ATOM 624 C C . ASP A 1 79 ? -15.612 -2.872 30.410 1.00 19.42 71 ASP A C 1
ATOM 625 O O . ASP A 1 79 ? -16.676 -3.017 31.021 1.00 19.02 71 ASP A O 1
ATOM 630 N N . LEU A 1 80 ? -15.304 -3.555 29.281 1.00 15.01 72 LEU A N 1
ATOM 631 C CA . LEU A 1 80 ? -16.187 -4.575 28.664 1.00 13.99 72 LEU A CA 1
ATOM 632 C C . LEU A 1 80 ? -15.646 -5.917 29.133 1.00 19.27 72 LEU A C 1
ATOM 633 O O . LEU A 1 80 ? -14.489 -6.249 28.849 1.00 21.50 72 LEU A O 1
ATOM 638 N N . LYS A 1 81 ? -16.468 -6.677 29.869 1.00 15.17 73 LYS A N 1
ATOM 639 C CA . LYS A 1 81 ? -16.051 -7.944 30.442 1.00 14.38 73 LYS A CA 1
ATOM 640 C C . LYS A 1 81 ? -17.193 -8.940 30.330 1.00 15.12 73 LYS A C 1
ATOM 641 O O . LYS A 1 81 ? -18.358 -8.558 30.536 1.00 15.53 73 LYS A O 1
ATOM 647 N N . PRO A 1 82 ? -16.902 -10.248 30.150 1.00 14.65 74 PRO A N 1
ATOM 648 C CA . PRO A 1 82 ? -17.998 -11.226 30.204 1.00 15.65 74 PRO A CA 1
ATOM 649 C C . PRO A 1 82 ? -18.545 -11.278 31.634 1.00 17.83 74 PRO A C 1
ATOM 650 O O . PRO A 1 82 ? -17.781 -11.285 32.628 1.00 18.19 74 PRO A O 1
ATOM 654 N N . VAL A 1 83 ? -19.885 -11.282 31.732 1.00 13.45 75 VAL A N 1
ATOM 655 C CA . VAL A 1 83 ? -20.598 -11.376 33.012 1.00 12.28 75 VAL A CA 1
ATOM 656 C C . VAL A 1 83 ? -21.800 -12.289 32.927 1.00 15.23 75 VAL A C 1
ATOM 657 O O . VAL A 1 83 ? -22.386 -12.446 31.853 1.00 14.74 75 VAL A O 1
ATOM 661 N N . LEU A 1 84 ? -22.197 -12.854 34.085 1.00 13.70 76 LEU A N 1
ATOM 662 C CA . LEU A 1 84 ? -23.472 -13.572 34.156 1.00 12.34 76 LEU A CA 1
ATOM 663 C C . LEU A 1 84 ? -24.562 -12.518 34.369 1.00 15.04 76 LEU A C 1
ATOM 664 O O . LEU A 1 84 ? -24.283 -11.434 34.914 1.00 13.94 76 LEU A O 1
ATOM 669 N N . LEU A 1 85 ? -25.820 -12.838 34.026 1.00 14.19 77 LEU A N 1
ATOM 670 C CA . LEU A 1 85 ? -26.902 -11.868 34.256 1.00 15.12 77 LEU A CA 1
ATOM 671 C C . LEU A 1 85 ? -27.180 -11.629 35.741 1.00 17.95 77 LEU A C 1
ATOM 672 O O . LEU A 1 85 ? -27.857 -10.674 36.107 1.00 17.28 77 LEU A O 1
ATOM 677 N N . THR A 1 86 ? -26.639 -12.491 36.596 1.00 15.12 78 THR A N 1
ATOM 678 C CA . THR A 1 86 ? -26.783 -12.402 38.059 1.00 16.03 78 THR A CA 1
ATOM 679 C C . THR A 1 86 ? -25.585 -11.699 38.726 1.00 20.64 78 THR A C 1
ATOM 680 O O . THR A 1 86 ? -25.540 -11.603 39.956 1.00 21.60 78 THR A O 1
ATOM 684 N N . GLU A 1 87 ? -24.637 -11.169 37.914 1.00 15.95 79 GLU A N 1
ATOM 685 C CA . GLU A 1 87 ? -23.446 -10.449 38.384 1.00 15.32 79 GLU A CA 1
ATOM 686 C C . GLU A 1 87 ? -23.804 -9.448 39.490 1.00 17.60 79 GLU A C 1
ATOM 687 O O . GLU A 1 87 ? -24.551 -8.510 39.212 1.00 17.03 79 GLU A O 1
ATOM 693 N N . PRO A 1 88 ? -23.274 -9.614 40.712 1.00 15.66 80 PRO A N 1
ATOM 694 C CA . PRO A 1 88 ? -23.651 -8.694 41.809 1.00 16.85 80 PRO A CA 1
ATOM 695 C C . PRO A 1 88 ? -22.761 -7.470 42.027 1.00 21.58 80 PRO A C 1
ATOM 696 O O . PRO A 1 88 ? -23.024 -6.677 42.958 1.00 21.78 80 PRO A O 1
ATOM 700 N N . SER A 1 89 ? -21.671 -7.337 41.241 1.00 17.36 81 SER A N 1
ATOM 701 C CA . SER A 1 89 ? -20.718 -6.240 41.429 1.00 18.38 81 SER A CA 1
ATOM 702 C C . SER A 1 89 ? -21.427 -4.892 41.495 1.00 22.76 81 SER A C 1
ATOM 703 O O . SER A 1 89 ? -22.257 -4.602 40.638 1.00 21.30 81 SER A O 1
ATOM 706 N N . VAL A 1 90 ? -21.105 -4.072 42.522 1.00 23.00 82 VAL A N 1
ATOM 707 C CA . VAL A 1 90 ? -21.662 -2.718 42.672 1.00 22.77 82 VAL A CA 1
ATOM 708 C C . VAL A 1 90 ? -21.139 -1.796 41.560 1.00 25.44 82 VAL A C 1
ATOM 709 O O . VAL A 1 90 ? -21.667 -0.687 41.380 1.00 23.67 82 VAL A O 1
ATOM 713 N N . MET A 1 91 ? -20.090 -2.241 40.832 1.00 21.17 83 MET A N 1
ATOM 714 C CA . MET A 1 91 ? -19.491 -1.492 39.721 1.00 21.49 83 MET A CA 1
ATOM 715 C C . MET A 1 91 ? -20.176 -1.771 38.385 1.00 21.76 83 MET A C 1
ATOM 716 O O . MET A 1 91 ? -19.817 -1.165 37.371 1.00 20.19 83 MET A O 1
ATOM 721 N N . LEU A 1 92 ? -21.133 -2.708 38.374 1.00 18.17 84 LEU A N 1
ATOM 722 C CA . LEU A 1 92 ? -21.826 -3.062 37.147 1.00 16.28 84 LEU A CA 1
ATOM 723 C C . LEU A 1 92 ? -22.739 -1.921 36.719 1.00 18.62 84 LEU A C 1
ATOM 724 O O . LEU A 1 92 ? -23.615 -1.508 37.478 1.00 18.73 84 LEU A O 1
ATOM 729 N N . GLN A 1 93 ? -22.521 -1.426 35.497 1.00 13.86 85 GLN A N 1
ATOM 730 C CA . GLN A 1 93 ? -23.329 -0.343 34.923 1.00 14.32 85 GLN A CA 1
ATOM 731 C C . GLN A 1 93 ? -24.555 -0.925 34.214 1.00 15.03 85 GLN A C 1
ATOM 732 O O . GLN A 1 93 ? -25.634 -0.338 34.230 1.00 14.44 85 GLN A O 1
ATOM 738 N N . GLY A 1 94 ? -24.339 -2.028 33.510 1.00 12.42 86 GLY A N 1
ATOM 739 C CA . GLY A 1 94 ? -25.399 -2.712 32.785 1.00 11.18 86 GLY A CA 1
ATOM 740 C C . GLY A 1 94 ? -24.856 -3.734 31.811 1.00 13.40 86 GLY A C 1
ATOM 741 O O . GLY A 1 94 ? -23.682 -4.090 31.872 1.00 13.75 86 GLY A O 1
ATOM 742 N N . PHE A 1 95 ? -25.738 -4.246 30.933 1.00 11.36 87 PHE A N 1
ATOM 743 C CA . PHE A 1 95 ? -25.400 -5.313 30.003 1.00 10.63 87 PHE A CA 1
ATOM 744 C C . PHE A 1 95 ? -25.584 -4.867 28.583 1.00 11.70 87 PHE A C 1
ATOM 745 O O . PHE A 1 95 ? -26.492 -4.051 28.322 1.00 12.15 87 PHE A O 1
ATOM 753 N N . ILE A 1 96 ? -24.760 -5.391 27.652 1.00 9.64 88 ILE A N 1
ATOM 754 C CA . ILE A 1 96 ? -24.915 -5.095 26.218 1.00 9.40 88 ILE A CA 1
ATOM 755 C C . ILE A 1 96 ? -25.329 -6.430 25.623 1.00 13.06 88 ILE A C 1
ATOM 756 O O . ILE A 1 96 ? -24.542 -7.401 25.646 1.00 11.07 88 ILE A O 1
ATOM 761 N N . VAL A 1 97 ? -26.618 -6.522 25.221 1.00 10.16 89 VAL A N 1
ATOM 762 C CA . VAL A 1 97 ? -27.240 -7.783 24.804 1.00 10.35 89 VAL A CA 1
ATOM 763 C C . VAL A 1 97 ? -27.850 -7.712 23.431 1.00 10.76 89 VAL A C 1
ATOM 764 O O . VAL A 1 97 ? -28.271 -6.631 22.985 1.00 10.11 89 VAL A O 1
ATOM 768 N N . ARG A 1 98 ? -27.927 -8.874 22.741 1.00 10.39 90 ARG A N 1
ATOM 769 C CA . ARG A 1 98 ? -28.545 -8.909 21.418 1.00 10.84 90 ARG A CA 1
ATOM 770 C C . ARG A 1 98 ? -30.066 -8.751 21.563 1.00 12.77 90 ARG A C 1
ATOM 771 O O . ARG A 1 98 ? -30.728 -9.560 22.242 1.00 13.35 90 ARG A O 1
ATOM 779 N N . ALA A 1 99 ? -30.633 -7.714 20.882 1.00 10.68 91 ALA A N 1
ATOM 780 C CA . ALA A 1 99 ? -32.087 -7.487 20.943 1.00 9.84 91 ALA A CA 1
ATOM 781 C C . ALA A 1 99 ? -32.494 -6.554 19.829 1.00 11.87 91 ALA A C 1
ATOM 782 O O . ALA A 1 99 ? -31.632 -5.870 19.292 1.00 13.42 91 ALA A O 1
ATOM 784 N N . ASN A 1 100 ? -33.792 -6.548 19.487 1.00 11.78 92 ASN A N 1
ATOM 785 C CA . ASN A 1 100 ? -34.307 -5.737 18.369 1.00 11.90 92 ASN A CA 1
ATOM 786 C C . ASN A 1 100 ? -35.380 -4.719 18.769 1.00 14.81 92 ASN A C 1
ATOM 787 O O . ASN A 1 100 ? -36.067 -4.166 17.883 1.00 16.16 92 ASN A O 1
ATOM 792 N N . CYS A 1 101 ? -35.490 -4.432 20.063 1.00 11.73 93 CYS A N 1
ATOM 793 C CA . CYS A 1 101 ? -36.501 -3.531 20.623 1.00 12.43 93 CYS A CA 1
ATOM 794 C C . CYS A 1 101 ? -36.188 -2.038 20.381 1.00 13.96 93 CYS A C 1
ATOM 795 O O . CYS A 1 101 ? -35.063 -1.672 19.975 1.00 14.52 93 CYS A O 1
ATOM 798 N N . ASN A 1 102 ? -37.172 -1.167 20.697 1.00 13.05 94 ASN A N 1
ATOM 799 C CA . ASN A 1 102 ? -36.964 0.274 20.623 1.00 12.26 94 ASN A CA 1
ATOM 800 C C . ASN A 1 102 ? -36.163 0.723 21.846 1.00 14.36 94 ASN A C 1
ATOM 801 O O . ASN A 1 102 ? -36.089 0.027 22.857 1.00 12.64 94 ASN A O 1
ATOM 806 N N . GLY A 1 103 ? -35.585 1.901 21.735 1.00 12.24 95 GLY A N 1
ATOM 807 C CA . GLY A 1 103 ? -34.827 2.524 22.808 1.00 11.34 95 GLY A CA 1
ATOM 808 C C . GLY A 1 103 ? -34.434 3.946 22.464 1.00 12.92 95 GLY A C 1
ATOM 809 O O . GLY A 1 103 ? -34.976 4.553 21.523 1.00 11.99 95 GLY A O 1
ATOM 810 N N . VAL A 1 104 ? -33.454 4.486 23.224 1.00 11.60 96 VAL A N 1
ATOM 811 C CA . VAL A 1 104 ? -32.970 5.846 23.044 1.00 11.57 96 VAL A CA 1
ATOM 812 C C . VAL A 1 104 ? -31.466 5.814 22.858 1.00 12.04 96 VAL A C 1
ATOM 813 O O . VAL A 1 104 ? -30.809 4.884 23.354 1.00 11.02 96 VAL A O 1
ATOM 817 N N . LEU A 1 105 ? -30.908 6.771 22.139 1.00 12.07 97 LEU A N 1
ATOM 818 C CA . LEU A 1 105 ? -29.460 6.715 21.884 1.00 13.53 97 LEU A CA 1
ATOM 819 C C . LEU A 1 105 ? -28.631 7.367 22.956 1.00 16.98 97 LEU A C 1
ATOM 820 O O . LEU A 1 105 ? -28.958 8.471 23.383 1.00 20.06 97 LEU A O 1
ATOM 825 N N . GLU A 1 106 ? -27.545 6.695 23.397 1.00 12.60 98 GLU A N 1
ATOM 826 C CA . GLU A 1 106 ? -26.611 7.288 24.368 1.00 13.37 98 GLU A CA 1
ATOM 827 C C . GLU A 1 106 ? -25.176 6.996 23.983 1.00 15.41 98 GLU A C 1
ATOM 828 O O . GLU A 1 106 ? -24.909 6.057 23.226 1.00 13.33 98 GLU A O 1
ATOM 834 N N . ASP A 1 107 ? -24.244 7.802 24.510 1.00 15.80 99 ASP A N 1
ATOM 835 C CA . ASP A 1 107 ? -22.814 7.611 24.243 1.00 15.33 99 ASP A CA 1
ATOM 836 C C . ASP A 1 107 ? -22.160 6.810 25.340 1.00 16.71 99 ASP A C 1
ATOM 837 O O . ASP A 1 107 ? -22.476 6.991 26.513 1.00 19.16 99 ASP A O 1
ATOM 842 N N . PHE A 1 108 ? -21.221 5.927 24.973 1.00 13.10 100 PHE A N 1
ATOM 843 C CA . PHE A 1 108 ? -20.503 5.102 25.941 1.00 14.12 100 PHE A CA 1
ATOM 844 C C . PHE A 1 108 ? -19.017 5.166 25.641 1.00 18.53 100 PHE A C 1
ATOM 845 O O . PHE A 1 108 ? -18.632 5.084 24.476 1.00 19.12 100 PHE A O 1
ATOM 853 N N . ASP A 1 109 ? -18.195 5.324 26.689 1.00 15.08 101 ASP A N 1
ATOM 854 C CA . ASP A 1 109 ? -16.737 5.373 26.574 1.00 15.64 101 ASP A CA 1
ATOM 855 C C . ASP A 1 109 ? -16.242 4.012 27.086 1.00 19.82 101 ASP A C 1
ATOM 856 O O . ASP A 1 109 ? -16.380 3.717 28.284 1.00 19.91 101 ASP A O 1
ATOM 861 N N . LEU A 1 110 ? -15.746 3.158 26.165 1.00 16.38 102 LEU A N 1
ATOM 862 C CA . LEU A 1 110 ? -15.448 1.759 26.477 1.00 16.21 102 LEU A CA 1
ATOM 863 C C . LEU A 1 110 ? -14.097 1.273 26.057 1.00 21.25 102 LEU A C 1
ATOM 864 O O . LEU A 1 110 ? -13.603 1.653 25.000 1.00 20.86 102 LEU A O 1
ATOM 869 N N . LYS A 1 111 ? -13.594 0.296 26.825 1.00 19.16 103 LYS A N 1
ATOM 870 C CA . LYS A 1 111 ? -12.340 -0.406 26.577 1.00 19.54 103 LYS A CA 1
ATOM 871 C C . LYS A 1 111 ? -12.490 -1.863 27.037 1.00 24.00 103 LYS A C 1
ATOM 872 O O . LYS A 1 111 ? -13.388 -2.170 27.822 1.00 21.58 103 LYS A O 1
ATOM 878 N N . ILE A 1 112 ? -11.609 -2.751 26.568 1.00 23.07 104 ILE A N 1
ATOM 879 C CA . ILE A 1 112 ? -11.696 -4.153 26.961 1.00 22.53 104 ILE A CA 1
ATOM 880 C C . ILE A 1 112 ? -11.123 -4.351 28.377 1.00 27.78 104 ILE A C 1
ATOM 881 O O . ILE A 1 112 ? -10.079 -3.755 28.680 1.00 27.53 104 ILE A O 1
ATOM 886 N N . ALA A 1 113 ? -11.785 -5.180 29.244 1.00 24.37 105 ALA A N 1
ATOM 887 C CA . ALA A 1 113 ? -11.284 -5.429 30.607 1.00 28.99 105 ALA A CA 1
ATOM 888 C C . ALA A 1 113 ? -9.925 -6.152 30.542 1.00 31.92 105 ALA A C 1
ATOM 889 O O . ALA A 1 113 ? -8.942 -5.648 31.132 1.00 37.57 105 ALA A O 1
ATOM 892 N N . SER B 1 11 ? 1.602 12.845 42.487 1.00 38.81 3 SER B N 1
ATOM 893 C CA . SER B 1 11 ? 0.593 12.130 43.291 1.00 37.07 3 SER B CA 1
ATOM 894 C C . SER B 1 11 ? 1.122 11.875 44.699 1.00 38.41 3 SER B C 1
ATOM 895 O O . SER B 1 11 ? 2.333 11.826 44.915 1.00 39.92 3 SER B O 1
ATOM 898 N N . LYS B 1 12 ? 0.209 11.638 45.641 1.00 30.79 4 LYS B N 1
ATOM 899 C CA . LYS B 1 12 ? 0.545 11.290 47.007 1.00 29.64 4 LYS B CA 1
ATOM 900 C C . LYS B 1 12 ? -0.412 10.161 47.417 1.00 29.42 4 LYS B C 1
ATOM 901 O O . LYS B 1 12 ? -1.576 10.175 47.003 1.00 27.77 4 LYS B O 1
ATOM 907 N N . GLN B 1 13 ? 0.087 9.165 48.165 1.00 26.00 5 GLN B N 1
ATOM 908 C CA . GLN B 1 13 ? -0.726 8.037 48.641 1.00 24.56 5 GLN B CA 1
ATOM 909 C C . GLN B 1 13 ? -1.286 8.359 50.026 1.00 26.02 5 GLN B C 1
ATOM 910 O O . GLN B 1 13 ? -0.547 8.781 50.917 1.00 26.29 5 GLN B O 1
ATOM 916 N N . PHE B 1 14 ? -2.590 8.125 50.203 1.00 18.42 6 PHE B N 1
ATOM 917 C CA . PHE B 1 14 ? -3.278 8.386 51.447 1.00 17.39 6 PHE B CA 1
ATOM 918 C C . PHE B 1 14 ? -4.076 7.185 51.870 1.00 21.16 6 PHE B C 1
ATOM 919 O O . PHE B 1 14 ? -4.718 6.546 51.034 1.00 21.58 6 PHE B O 1
ATOM 927 N N . LYS B 1 15 ? -4.075 6.900 53.176 1.00 18.07 7 LYS B N 1
ATOM 928 C CA . LYS B 1 15 ? -4.913 5.873 53.778 1.00 17.12 7 LYS B CA 1
ATOM 929 C C . LYS B 1 15 ? -6.170 6.632 54.234 1.00 16.63 7 LYS B C 1
ATOM 930 O O . LYS B 1 15 ? -6.055 7.625 54.954 1.00 16.88 7 LYS B O 1
ATOM 936 N N . ILE B 1 16 ? -7.361 6.207 53.765 1.00 13.64 8 ILE B N 1
ATOM 937 C CA . ILE B 1 16 ? -8.618 6.871 54.100 1.00 13.04 8 ILE B CA 1
ATOM 938 C C . ILE B 1 16 ? -9.653 5.818 54.476 1.00 16.02 8 ILE B C 1
ATOM 939 O O . ILE B 1 16 ? -9.748 4.783 53.807 1.00 15.95 8 ILE B O 1
ATOM 944 N N . LEU B 1 17 ? -10.454 6.097 55.500 1.00 12.98 9 LEU B N 1
ATOM 945 C CA . LEU B 1 17 ? -11.548 5.197 55.857 1.00 13.24 9 LEU B CA 1
ATOM 946 C C . LEU B 1 17 ? -12.620 5.313 54.806 1.00 13.35 9 LEU B C 1
ATOM 947 O O . LEU B 1 17 ? -12.916 6.426 54.351 1.00 12.39 9 LEU B O 1
ATOM 952 N N . VAL B 1 18 ? -13.222 4.177 54.428 1.00 11.79 10 VAL B N 1
ATOM 953 C CA . VAL B 1 18 ? -14.304 4.057 53.466 1.00 11.14 10 VAL B CA 1
ATOM 954 C C . VAL B 1 18 ? -15.613 3.755 54.193 1.00 12.83 10 VAL B C 1
ATOM 955 O O . VAL B 1 18 ? -15.657 2.820 55.010 1.00 12.25 10 VAL B O 1
ATOM 959 N N . ASN B 1 19 ? -16.677 4.544 53.868 1.00 12.44 11 ASN B N 1
ATOM 960 C CA . ASN B 1 19 ? -18.016 4.356 54.440 1.00 12.32 11 ASN B CA 1
ATOM 961 C C . ASN B 1 19 ? -19.008 3.887 53.377 1.00 13.76 11 ASN B C 1
ATOM 962 O O . ASN B 1 19 ? -19.420 4.693 52.522 1.00 14.70 11 ASN B O 1
ATOM 967 N N . GLU B 1 20 ? -19.442 2.606 53.495 1.00 14.19 12 GLU B N 1
ATOM 968 C CA . GLU B 1 20 ? -20.472 1.993 52.668 1.00 15.85 12 GLU B CA 1
ATOM 969 C C . GLU B 1 20 ? -21.669 1.597 53.522 1.00 18.53 12 GLU B C 1
ATOM 970 O O . GLU B 1 20 ? -22.610 0.982 53.005 1.00 19.55 12 GLU B O 1
ATOM 976 N N . ASP B 1 21 ? -21.649 1.963 54.831 1.00 14.37 13 ASP B N 1
ATOM 977 C CA . ASP B 1 21 ? -22.670 1.505 55.774 1.00 15.07 13 ASP B CA 1
ATOM 978 C C . ASP B 1 21 ? -23.611 2.537 56.350 1.00 19.15 13 ASP B C 1
ATOM 979 O O . ASP B 1 21 ? -24.786 2.216 56.569 1.00 18.72 13 ASP B O 1
ATOM 984 N N . TYR B 1 22 ? -23.097 3.738 56.691 1.00 16.15 14 TYR B N 1
ATOM 985 C CA . TYR B 1 22 ? -23.876 4.715 57.440 1.00 14.57 14 TYR B CA 1
ATOM 986 C C . TYR B 1 22 ? -24.360 5.899 56.668 1.00 17.35 14 TYR B C 1
ATOM 987 O O . TYR B 1 22 ? -23.593 6.486 55.895 1.00 16.48 14 TYR B O 1
ATOM 996 N N . GLN B 1 23 ? -25.566 6.358 57.035 1.00 15.45 15 GLN B N 1
ATOM 997 C CA . GLN B 1 23 ? -26.137 7.608 56.543 1.00 14.25 15 GLN B CA 1
ATOM 998 C C . GLN B 1 23 ? -25.412 8.696 57.346 1.00 18.58 15 GLN B C 1
ATOM 999 O O . GLN B 1 23 ? -25.346 8.620 58.582 1.00 19.33 15 GLN B O 1
ATOM 1005 N N . VAL B 1 24 ? -24.811 9.655 56.652 1.00 15.04 16 VAL B N 1
ATOM 1006 C CA . VAL B 1 24 ? -24.018 10.703 57.300 1.00 13.62 16 VAL B CA 1
ATOM 1007 C C . VAL B 1 24 ? -24.506 12.062 56.880 1.00 16.50 16 VAL B C 1
ATOM 1008 O O . VAL B 1 24 ? -24.801 12.272 55.695 1.00 17.24 16 VAL B O 1
ATOM 1012 N N . ASN B 1 25 ? -24.613 12.988 57.846 1.00 15.37 17 ASN B N 1
ATOM 1013 C CA . ASN B 1 25 ? -24.995 14.369 57.574 1.00 15.83 17 ASN B CA 1
ATOM 1014 C C . ASN B 1 25 ? -23.712 15.139 57.697 1.00 17.26 17 ASN B C 1
ATOM 1015 O O . ASN B 1 25 ? -23.086 15.124 58.750 1.00 17.84 17 ASN B O 1
ATOM 1020 N N . VAL B 1 26 ? -23.243 15.695 56.570 1.00 12.39 18 VAL B N 1
ATOM 1021 C CA . VAL B 1 26 ? -21.910 16.295 56.520 1.00 10.37 18 VAL B CA 1
ATOM 1022 C C . VAL B 1 26 ? -21.933 17.785 56.198 1.00 12.95 18 VAL B C 1
ATOM 1023 O O . VAL B 1 26 ? -22.895 18.294 55.613 1.00 14.14 18 VAL B O 1
ATOM 1027 N N . PRO B 1 27 ? -20.850 18.510 56.509 1.00 11.38 19 PRO B N 1
ATOM 1028 C CA . PRO B 1 27 ? -20.837 19.931 56.139 1.00 11.20 19 PRO B CA 1
ATOM 1029 C C . PRO B 1 27 ? -20.577 20.119 54.639 1.00 12.82 19 PRO B C 1
ATOM 1030 O O . PRO B 1 27 ? -19.687 19.484 54.054 1.00 12.70 19 PRO B O 1
ATOM 1034 N N . SER B 1 28 ? -21.388 20.990 54.011 1.00 10.93 20 SER B N 1
ATOM 1035 C CA . SER B 1 28 ? -21.158 21.432 52.631 1.00 11.97 20 SER B CA 1
ATOM 1036 C C . SER B 1 28 ? -20.794 22.932 52.714 1.00 15.22 20 SER B C 1
ATOM 1037 O O . SER B 1 28 ? -21.228 23.638 53.643 1.00 14.85 20 SER B O 1
ATOM 1040 N N . LEU B 1 29 ? -19.918 23.393 51.805 1.00 12.59 21 LEU B N 1
ATOM 1041 C CA . LEU B 1 29 ? -19.293 24.704 51.931 1.00 12.69 21 LEU B CA 1
ATOM 1042 C C . LEU B 1 29 ? -19.146 25.414 50.609 1.00 13.73 21 LEU B C 1
ATOM 1043 O O . LEU B 1 29 ? -19.206 24.757 49.559 1.00 13.79 21 LEU B O 1
ATOM 1048 N N . PRO B 1 30 ? -18.863 26.736 50.622 1.00 13.62 22 PRO B N 1
ATOM 1049 C CA . PRO B 1 30 ? -18.506 27.411 49.363 1.00 13.97 22 PRO B CA 1
ATOM 1050 C C . PRO B 1 30 ? -17.228 26.812 48.770 1.00 17.04 22 PRO B C 1
ATOM 1051 O O . PRO B 1 30 ? -16.397 26.239 49.500 1.00 14.84 22 PRO B O 1
ATOM 1055 N N . ILE B 1 31 ? -17.066 26.899 47.438 1.00 15.81 23 ILE B N 1
ATOM 1056 C CA . ILE B 1 31 ? -15.873 26.353 46.737 1.00 14.11 23 ILE B CA 1
ATOM 1057 C C . ILE B 1 31 ? -14.566 26.793 47.420 1.00 17.33 23 ILE B C 1
ATOM 1058 O O . ILE B 1 31 ? -13.682 25.960 47.615 1.00 16.22 23 ILE B O 1
ATOM 1063 N N . ARG B 1 32 ? -14.465 28.088 47.794 1.00 17.95 24 ARG B N 1
ATOM 1064 C CA . ARG B 1 32 ? -13.284 28.661 48.455 1.00 19.11 24 ARG B CA 1
ATOM 1065 C C . ARG B 1 32 ? -12.901 27.865 49.701 1.00 18.32 24 ARG B C 1
ATOM 1066 O O . ARG B 1 32 ? -11.718 27.580 49.906 1.00 19.78 24 ARG B O 1
ATOM 1074 N N . ASP B 1 33 ? -13.893 27.498 50.519 1.00 15.45 25 ASP B N 1
ATOM 1075 C CA . ASP B 1 33 ? -13.617 26.775 51.751 1.00 14.03 25 ASP B CA 1
ATOM 1076 C C . ASP B 1 33 ? -13.254 25.325 51.475 1.00 15.72 25 ASP B C 1
ATOM 1077 O O . ASP B 1 33 ? -12.421 24.760 52.194 1.00 14.22 25 ASP B O 1
ATOM 1082 N N . VAL B 1 34 ? -13.889 24.690 50.445 1.00 13.06 26 VAL B N 1
ATOM 1083 C CA . VAL B 1 34 ? -13.523 23.307 50.101 1.00 11.07 26 VAL B CA 1
ATOM 1084 C C . VAL B 1 34 ? -12.070 23.234 49.596 1.00 14.90 26 VAL B C 1
ATOM 1085 O O . VAL B 1 34 ? -11.341 22.309 49.959 1.00 14.33 26 VAL B O 1
ATOM 1089 N N . LEU B 1 35 ? -11.661 24.181 48.742 1.00 15.33 27 LEU B N 1
ATOM 1090 C CA . LEU B 1 35 ? -10.279 24.244 48.255 1.00 15.13 27 LEU B CA 1
ATOM 1091 C C . LEU B 1 35 ? -9.302 24.312 49.446 1.00 18.13 27 LEU B C 1
ATOM 1092 O O . LEU B 1 35 ? -8.265 23.640 49.413 1.00 17.53 27 LEU B O 1
ATOM 1097 N N . GLN B 1 36 ? -9.656 25.069 50.520 1.00 16.95 28 GLN B N 1
ATOM 1098 C CA . GLN B 1 36 ? -8.811 25.151 51.727 1.00 17.37 28 GLN B CA 1
ATOM 1099 C C . GLN B 1 36 ? -8.765 23.836 52.477 1.00 17.49 28 GLN B C 1
ATOM 1100 O O . GLN B 1 36 ? -7.710 23.456 53.000 1.00 16.58 28 GLN B O 1
ATOM 1106 N N . GLU B 1 37 ? -9.910 23.135 52.579 1.00 14.54 29 GLU B N 1
ATOM 1107 C CA . GLU B 1 37 ? -9.927 21.839 53.264 1.00 12.98 29 GLU B CA 1
ATOM 1108 C C . GLU B 1 37 ? -9.093 20.804 52.482 1.00 16.42 29 GLU B C 1
ATOM 1109 O O . GLU B 1 37 ? -8.378 20.002 53.104 1.00 16.30 29 GLU B O 1
ATOM 1115 N N . ILE B 1 38 ? -9.130 20.850 51.132 1.00 13.58 30 ILE B N 1
ATOM 1116 C CA . ILE B 1 38 ? -8.318 19.938 50.310 1.00 13.10 30 ILE B CA 1
ATOM 1117 C C . ILE B 1 38 ? -6.813 20.191 50.556 1.00 16.73 30 ILE B C 1
ATOM 1118 O O . ILE B 1 38 ? -6.043 19.238 50.721 1.00 17.32 30 ILE B O 1
ATOM 1123 N N . LYS B 1 39 ? -6.415 21.464 50.621 1.00 14.90 31 LYS B N 1
ATOM 1124 C CA . LYS B 1 39 ? -5.013 21.877 50.849 1.00 15.70 31 LYS B CA 1
ATOM 1125 C C . LYS B 1 39 ? -4.528 21.317 52.201 1.00 19.02 31 LYS B C 1
ATOM 1126 O O . LYS B 1 39 ? -3.477 20.688 52.253 1.00 18.39 31 LYS B O 1
ATOM 1132 N N . TYR B 1 40 ? -5.331 21.507 53.282 1.00 16.61 32 TYR B N 1
ATOM 1133 C CA . TYR B 1 40 ? -4.975 21.027 54.618 1.00 14.89 32 TYR B CA 1
ATOM 1134 C C . TYR B 1 40 ? -4.849 19.511 54.639 1.00 17.11 32 TYR B C 1
ATOM 1135 O O . TYR B 1 40 ? -3.910 18.988 55.236 1.00 16.65 32 TYR B O 1
ATOM 1144 N N . CYS B 1 41 ? -5.833 18.792 54.040 1.00 14.49 33 CYS B N 1
ATOM 1145 C CA . CYS B 1 41 ? -5.798 17.328 54.002 1.00 14.26 33 CYS B CA 1
ATOM 1146 C C . CYS B 1 41 ? -4.648 16.816 53.192 1.00 16.40 33 CYS B C 1
ATOM 1147 O O . CYS B 1 41 ? -4.063 15.791 53.552 1.00 16.11 33 CYS B O 1
ATOM 1150 N N . TYR B 1 42 ? -4.281 17.508 52.117 1.00 15.09 34 TYR B N 1
ATOM 1151 C CA . TYR B 1 42 ? -3.121 17.078 51.329 1.00 16.29 34 TYR B CA 1
ATOM 1152 C C . TYR B 1 42 ? -1.816 17.112 52.183 1.00 21.31 34 TYR B C 1
ATOM 1153 O O . TYR B 1 42 ? -0.942 16.264 52.000 1.00 22.36 34 TYR B O 1
ATOM 1162 N N . ARG B 1 43 ? -1.706 18.070 53.130 1.00 16.87 35 ARG B N 1
ATOM 1163 C CA . ARG B 1 43 ? -0.540 18.191 54.012 1.00 17.43 35 ARG B CA 1
ATOM 1164 C C . ARG B 1 43 ? -0.624 17.204 55.168 1.00 20.38 35 ARG B C 1
ATOM 1165 O O . ARG B 1 43 ? 0.411 16.658 55.573 1.00 22.57 35 ARG B O 1
ATOM 1173 N N . ASN B 1 44 ? -1.837 17.055 55.766 1.00 15.21 36 ASN B N 1
ATOM 1174 C CA . ASN B 1 44 ? -1.982 16.331 57.010 1.00 15.51 36 ASN B CA 1
ATOM 1175 C C . ASN B 1 44 ? -2.718 15.010 56.990 1.00 18.42 36 ASN B C 1
ATOM 1176 O O . ASN B 1 44 ? -2.781 14.336 58.028 1.00 18.76 36 ASN B O 1
ATOM 1181 N N . GLY B 1 45 ? -3.289 14.650 55.853 1.00 16.11 37 GLY B N 1
ATOM 1182 C CA . GLY B 1 45 ? -4.066 13.424 55.790 1.00 15.74 37 GLY B CA 1
ATOM 1183 C C . GLY B 1 45 ? -5.534 13.680 56.058 1.00 17.81 37 GLY B C 1
ATOM 1184 O O . GLY B 1 45 ? -5.953 14.813 56.328 1.00 16.53 37 GLY B O 1
ATOM 1185 N N . PHE B 1 46 ? -6.318 12.626 55.933 1.00 14.33 38 PHE B N 1
ATOM 1186 C CA . PHE B 1 46 ? -7.781 12.689 55.963 1.00 12.92 38 PHE B CA 1
ATOM 1187 C C . PHE B 1 46 ? -8.477 12.198 57.237 1.00 14.27 38 PHE B C 1
ATOM 1188 O O . PHE B 1 46 ? -9.633 11.797 57.161 1.00 12.87 38 PHE B O 1
ATOM 1196 N N . GLU B 1 47 ? -7.799 12.226 58.400 1.00 12.92 39 GLU B N 1
ATOM 1197 C CA . GLU B 1 47 ? -8.446 11.816 59.644 1.00 12.42 39 GLU B CA 1
ATOM 1198 C C . GLU B 1 47 ? -9.693 12.692 59.837 1.00 14.23 39 GLU B C 1
ATOM 1199 O O . GLU B 1 47 ? -9.631 13.903 59.595 1.00 13.97 39 GLU B O 1
ATOM 1205 N N . GLY B 1 48 ? -10.813 12.067 60.207 1.00 12.29 40 GLY B N 1
ATOM 1206 C CA . GLY B 1 48 ? -12.075 12.772 60.411 1.00 12.20 40 GLY B CA 1
ATOM 1207 C C . GLY B 1 48 ? -12.945 12.796 59.165 1.00 11.70 40 GLY B C 1
ATOM 1208 O O . GLY B 1 48 ? -14.082 13.298 59.216 1.00 12.13 40 GLY B O 1
ATOM 1209 N N . TYR B 1 49 ? -12.397 12.298 58.013 1.00 10.84 41 TYR B N 1
ATOM 1210 C CA . TYR B 1 49 ? -13.141 12.263 56.749 1.00 10.00 41 TYR B CA 1
ATOM 1211 C C . TYR B 1 49 ? -13.253 10.822 56.328 1.00 12.29 41 TYR B C 1
ATOM 1212 O O . TYR B 1 49 ? -12.383 10.000 56.671 1.00 12.54 41 TYR B O 1
ATOM 1221 N N . VAL B 1 50 ? -14.307 10.519 55.593 1.00 9.98 42 VAL B N 1
ATOM 1222 C CA . VAL B 1 50 ? -14.507 9.193 55.019 1.00 9.40 42 VAL B CA 1
ATOM 1223 C C . VAL B 1 50 ? -14.758 9.329 53.519 1.00 11.88 42 VAL B C 1
ATOM 1224 O O . VAL B 1 50 ? -15.301 10.344 53.050 1.00 11.08 42 VAL B O 1
ATOM 1228 N N . PHE B 1 51 ? -14.354 8.310 52.755 1.00 10.21 43 PHE B N 1
ATOM 1229 C CA . PHE B 1 51 ? -14.645 8.215 51.350 1.00 9.83 43 PHE B CA 1
ATOM 1230 C C . PHE B 1 51 ? -15.938 7.442 51.212 1.00 12.88 43 PHE B C 1
ATOM 1231 O O . PHE B 1 51 ? -16.065 6.333 51.754 1.00 12.96 43 PHE B O 1
ATOM 1239 N N . VAL B 1 52 ? -16.897 8.040 50.509 1.00 12.03 44 VAL B N 1
ATOM 1240 C CA . VAL B 1 52 ? -18.146 7.376 50.195 1.00 11.20 44 VAL B CA 1
ATOM 1241 C C . VAL B 1 52 ? -18.097 7.095 48.700 1.00 15.59 44 VAL B C 1
ATOM 1242 O O . VAL B 1 52 ? -18.094 8.039 47.906 1.00 13.93 44 VAL B O 1
ATOM 1246 N N . PRO B 1 53 ? -18.136 5.800 48.288 1.00 14.39 45 PRO B N 1
ATOM 1247 C CA . PRO B 1 53 ? -18.117 5.491 46.850 1.00 16.45 45 PRO B CA 1
ATOM 1248 C C . PRO B 1 53 ? -19.357 6.053 46.158 1.00 19.75 45 PRO B C 1
ATOM 1249 O O . PRO B 1 53 ? -20.441 6.121 46.755 1.00 16.71 45 PRO B O 1
ATOM 1253 N N . GLU B 1 54 ? -19.204 6.420 44.876 1.00 18.86 46 GLU B N 1
ATOM 1254 C CA . GLU B 1 54 ? -20.290 6.950 44.064 1.00 19.13 46 GLU B CA 1
ATOM 1255 C C . GLU B 1 54 ? -21.529 5.998 44.085 1.00 23.09 46 GLU B C 1
ATOM 1256 O O . GLU B 1 54 ? -22.643 6.482 44.199 1.00 23.13 46 GLU B O 1
ATOM 1262 N N . TYR B 1 55 ? -21.324 4.669 44.070 1.00 23.07 47 TYR B N 1
ATOM 1263 C CA . TYR B 1 55 ? -22.447 3.712 44.081 1.00 25.16 47 TYR B CA 1
ATOM 1264 C C . TYR B 1 55 ? -23.404 3.838 45.289 1.00 29.87 47 TYR B C 1
ATOM 1265 O O . TYR B 1 55 ? -24.566 3.438 45.177 1.00 31.86 47 TYR B O 1
ATOM 1274 N N . CYS B 1 56 ? -22.921 4.378 46.435 1.00 24.23 48 CYS B N 1
ATOM 1275 C CA . CYS B 1 56 ? -23.789 4.548 47.599 1.00 24.40 48 CYS B CA 1
ATOM 1276 C C . CYS B 1 56 ? -23.789 6.008 48.065 1.00 23.41 48 CYS B C 1
ATOM 1277 O O . CYS B 1 56 ? -23.883 6.296 49.263 1.00 20.27 48 CYS B O 1
ATOM 1280 N N . ARG B 1 57 ? -23.741 6.943 47.077 1.00 20.14 49 ARG B N 1
ATOM 1281 C CA . ARG B 1 57 ? -23.808 8.388 47.285 1.00 19.64 49 ARG B CA 1
ATOM 1282 C C . ARG B 1 57 ? -25.039 8.827 48.096 1.00 22.54 49 ARG B C 1
ATOM 1283 O O . ARG B 1 57 ? -24.998 9.844 48.774 1.00 22.44 49 ARG B O 1
ATOM 1291 N N . ASP B 1 58 ? -26.113 8.029 48.049 1.00 20.93 50 ASP B N 1
ATOM 1292 C CA . ASP B 1 58 ? -27.361 8.262 48.766 1.00 21.82 50 ASP B CA 1
ATOM 1293 C C . ASP B 1 58 ? -27.177 8.277 50.299 1.00 22.59 50 ASP B C 1
ATOM 1294 O O . ASP B 1 58 ? -28.073 8.734 51.027 1.00 21.81 50 ASP B O 1
ATOM 1299 N N . LEU B 1 59 ? -26.041 7.751 50.790 1.00 16.86 51 LEU B N 1
ATOM 1300 C CA . LEU B 1 59 ? -25.729 7.751 52.226 1.00 16.06 51 LEU B CA 1
ATOM 1301 C C . LEU B 1 59 ? -25.390 9.150 52.710 1.00 19.30 51 LEU B C 1
ATOM 1302 O O . LEU B 1 59 ? -25.414 9.397 53.910 1.00 19.80 51 LEU B O 1
ATOM 1307 N N . VAL B 1 60 ? -25.060 10.077 51.794 1.00 15.68 52 VAL B N 1
ATOM 1308 C CA . VAL B 1 60 ? -24.621 11.403 52.213 1.00 15.00 52 VAL B CA 1
ATOM 1309 C C . VAL B 1 60 ? -25.718 12.433 52.084 1.00 19.51 52 VAL B C 1
ATOM 1310 O O . VAL B 1 60 ? -26.282 12.607 51.000 1.00 21.33 52 VAL B O 1
ATOM 1314 N N . ASP B 1 61 ? -25.948 13.176 53.170 1.00 15.95 53 ASP B N 1
ATOM 1315 C CA . ASP B 1 61 ? -26.824 14.342 53.132 1.00 17.56 53 ASP B CA 1
ATOM 1316 C C . ASP B 1 61 ? -25.952 15.491 53.568 1.00 19.14 53 ASP B C 1
ATOM 1317 O O . ASP B 1 61 ? -25.005 15.279 54.319 1.00 20.05 53 ASP B O 1
ATOM 1322 N N . CYS B 1 62 ? -26.196 16.685 53.065 1.00 16.29 54 CYS B N 1
ATOM 1323 C CA . CYS B 1 62 ? -25.365 17.796 53.525 1.00 16.88 54 CYS B CA 1
ATOM 1324 C C . CYS B 1 62 ? -26.192 18.876 54.169 1.00 19.99 54 CYS B C 1
ATOM 1325 O O . CYS B 1 62 ? -27.411 18.966 53.941 1.00 19.82 54 CYS B O 1
ATOM 1328 N N . ASP B 1 63 ? -25.536 19.700 54.985 1.00 18.16 55 ASP B N 1
ATOM 1329 C CA . ASP B 1 63 ? -26.264 20.737 55.711 1.00 19.07 55 ASP B CA 1
ATOM 1330 C C . ASP B 1 63 ? -26.736 21.914 54.873 1.00 24.53 55 ASP B C 1
ATOM 1331 O O . ASP B 1 63 ? -27.754 22.527 55.212 1.00 26.73 55 ASP B O 1
ATOM 1336 N N . ARG B 1 64 ? -26.020 22.247 53.783 1.00 18.5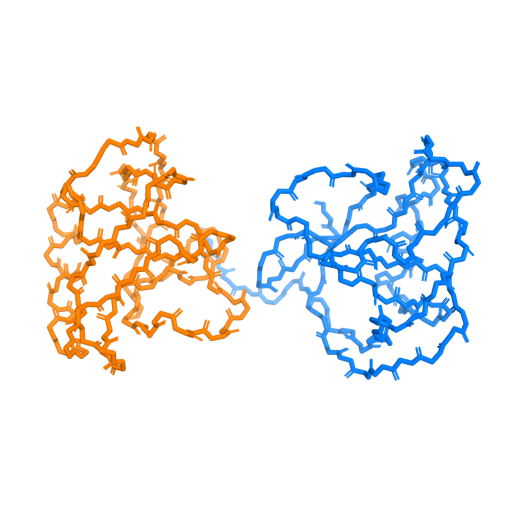8 56 ARG B N 1
ATOM 1337 C CA . ARG B 1 64 ? -26.436 23.371 52.924 1.00 17.63 56 ARG B CA 1
ATOM 1338 C C . ARG B 1 64 ? -26.652 22.861 51.497 1.00 23.45 56 ARG B C 1
ATOM 1339 O O . ARG B 1 64 ? -25.675 22.540 50.832 1.00 19.32 56 ARG B O 1
ATOM 1347 N N . LYS B 1 65 ? -27.919 22.768 50.980 1.00 24.73 57 LYS B N 1
ATOM 1348 C CA . LYS B 1 65 ? -27.924 22.247 49.620 1.00 25.23 57 LYS B CA 1
ATOM 1349 C C . LYS B 1 65 ? -27.376 23.239 48.619 1.00 25.92 57 LYS B C 1
ATOM 1350 O O . LYS B 1 65 ? -27.235 24.426 48.931 1.00 25.99 57 LYS B O 1
ATOM 1356 N N . ASP B 1 66 ? -26.872 22.708 47.521 1.00 22.71 58 ASP B N 1
ATOM 1357 C CA . ASP B 1 66 ? -26.208 23.506 46.500 1.00 22.75 58 ASP B CA 1
ATOM 1358 C C . ASP B 1 66 ? -24.863 24.119 46.941 1.00 20.18 58 ASP B C 1
ATOM 1359 O O . ASP B 1 66 ? -24.358 25.051 46.327 1.00 20.25 58 ASP B O 1
ATOM 1364 N N . HIS B 1 67 ? -24.302 23.583 48.047 1.00 16.34 59 HIS B N 1
ATOM 1365 C CA . HIS B 1 67 ? -22.955 23.868 48.495 1.00 15.09 59 HIS B CA 1
ATOM 1366 C C . HIS B 1 67 ? -22.101 22.616 48.251 1.00 14.57 59 HIS B C 1
ATOM 1367 O O . HIS B 1 67 ? -22.622 21.571 47.851 1.00 13.38 59 HIS B O 1
ATOM 1374 N N . TYR B 1 68 ? -20.778 22.742 48.440 1.00 12.86 60 TYR B N 1
ATOM 1375 C CA . TYR B 1 68 ? -19.829 21.767 47.918 1.00 11.74 60 TYR B CA 1
ATOM 1376 C C . TYR B 1 68 ? -19.184 20.855 48.934 1.00 12.54 60 TYR B C 1
ATOM 1377 O O . TYR B 1 68 ? -19.069 21.205 50.102 1.00 12.33 60 TYR B O 1
ATOM 1386 N N . VAL B 1 69 ? -18.717 19.716 48.443 1.00 10.60 61 VAL B N 1
ATOM 1387 C CA . VAL B 1 69 ? -17.947 18.729 49.212 1.00 10.06 61 VAL B CA 1
ATOM 1388 C C . VAL B 1 69 ? -16.715 18.340 48.348 1.00 11.88 61 VAL B C 1
ATOM 1389 O O . VAL B 1 69 ? -16.631 18.725 47.178 1.00 12.25 61 VAL B O 1
ATOM 1393 N N . ILE B 1 70 ? -15.801 17.532 48.897 1.00 9.58 62 ILE B N 1
ATOM 1394 C CA . ILE B 1 70 ? -14.640 17.112 48.099 1.00 9.46 62 ILE B CA 1
ATOM 1395 C C . ILE B 1 70 ? -15.059 15.949 47.206 1.00 14.34 62 ILE B C 1
ATOM 1396 O O . ILE B 1 70 ? -15.487 14.891 47.696 1.00 13.77 62 ILE B O 1
ATOM 1401 N N . GLY B 1 71 ? -14.875 16.125 45.905 1.00 14.37 63 GLY B N 1
ATOM 1402 C CA . GLY B 1 71 ? -15.141 15.072 44.934 1.00 14.60 63 GLY B CA 1
ATOM 1403 C C . GLY B 1 71 ? -13.848 14.410 44.507 1.00 18.64 63 GLY B C 1
ATOM 1404 O O . GLY B 1 71 ? -12.787 15.044 44.527 1.00 16.75 63 GLY B O 1
ATOM 1405 N N . VAL B 1 72 ? -13.919 13.102 44.188 1.00 15.03 64 VAL B N 1
ATOM 1406 C CA . VAL B 1 72 ? -12.767 12.324 43.734 1.00 15.51 64 VAL B CA 1
ATOM 1407 C C . VAL B 1 72 ? -13.079 11.953 42.278 1.00 18.91 64 VAL B C 1
ATOM 1408 O O . VAL B 1 72 ? -14.070 11.268 42.018 1.00 19.31 64 VAL B O 1
ATOM 1412 N N . LEU B 1 73 ? -12.295 12.490 41.326 1.00 19.67 65 LEU B N 1
ATOM 1413 C CA . LEU B 1 73 ? -12.566 12.310 39.895 1.00 21.83 65 LEU B CA 1
ATOM 1414 C C . LEU B 1 73 ? -11.449 11.582 39.168 1.00 27.27 65 LEU B C 1
ATOM 1415 O O . LEU B 1 73 ? -10.276 11.886 39.383 1.00 26.08 65 LEU B O 1
ATOM 1420 N N . GLY B 1 74 ? -11.836 10.678 38.276 1.00 26.08 66 GLY B N 1
ATOM 1421 C CA . GLY B 1 74 ? -10.903 9.939 37.424 1.00 29.76 66 GLY B CA 1
ATOM 1422 C C . GLY B 1 74 ? -10.456 8.594 37.949 1.00 38.55 66 GLY B C 1
ATOM 1423 O O . GLY B 1 74 ? -10.431 8.369 39.163 1.00 37.08 66 GLY B O 1
ATOM 1424 N N . ASN B 1 75 ? -10.062 7.709 37.014 1.00 40.64 67 ASN B N 1
ATOM 1425 C CA . ASN B 1 75 ? -9.591 6.345 37.273 1.00 42.12 67 ASN B CA 1
ATOM 1426 C C . ASN B 1 75 ? -8.091 6.314 37.599 1.00 47.40 67 ASN B C 1
ATOM 1427 O O . ASN B 1 75 ? -7.298 6.974 36.917 1.00 47.87 67 ASN B O 1
ATOM 1432 N N . GLY B 1 76 ? -7.730 5.542 38.628 1.00 43.52 68 GLY B N 1
ATOM 1433 C CA . GLY B 1 76 ? -6.352 5.391 39.092 1.00 43.59 68 GLY B CA 1
ATOM 1434 C C . GLY B 1 76 ? -5.897 6.588 39.900 1.00 45.60 68 GLY B C 1
ATOM 1435 O O . GLY B 1 76 ? -6.262 6.712 41.075 1.00 43.72 68 GLY B O 1
ATOM 1436 N N . VAL B 1 77 ? -5.101 7.485 39.273 1.00 41.82 69 VAL B N 1
ATOM 1437 C CA . VAL B 1 77 ? -4.644 8.716 39.928 1.00 40.00 69 VAL B CA 1
ATOM 1438 C C . VAL B 1 77 ? -5.796 9.703 39.812 1.00 39.02 69 VAL B C 1
ATOM 1439 O O . VAL B 1 77 ? -6.100 10.223 38.736 1.00 39.20 69 VAL B O 1
ATOM 1443 N N . SER B 1 78 ? -6.466 9.906 40.924 1.00 31.22 70 SER B N 1
ATOM 1444 C CA . SER B 1 78 ? -7.656 10.719 40.982 1.00 28.35 70 SER B CA 1
ATOM 1445 C C . SER B 1 78 ? -7.393 12.159 41.352 1.00 29.19 70 SER B C 1
ATOM 1446 O O . SER B 1 78 ? -6.469 12.444 42.113 1.00 27.75 70 SER B O 1
ATOM 1449 N N . ASP B 1 79 ? -8.230 13.073 40.832 1.00 25.08 71 ASP B N 1
ATOM 1450 C CA . ASP B 1 79 ? -8.141 14.496 41.173 1.00 23.77 71 ASP B CA 1
ATOM 1451 C C . ASP B 1 79 ? -9.140 14.808 42.296 1.00 22.82 71 ASP B C 1
ATOM 1452 O O . ASP B 1 79 ? -10.234 14.226 42.341 1.00 21.71 71 ASP B O 1
ATOM 1457 N N . LEU B 1 80 ? -8.753 15.718 43.200 1.00 19.25 72 LEU B N 1
ATOM 1458 C CA . LEU B 1 80 ? -9.606 16.237 44.286 1.00 18.12 72 LEU B CA 1
ATOM 1459 C C . LEU B 1 80 ? -10.138 17.587 43.840 1.00 21.80 72 LEU B C 1
ATOM 1460 O O . LEU B 1 80 ? -9.358 18.502 43.576 1.00 22.86 72 LEU B O 1
ATOM 1465 N N . LYS B 1 81 ? -11.453 17.722 43.764 1.00 16.90 73 LYS B N 1
ATOM 1466 C CA . LYS B 1 81 ? -12.074 18.977 43.308 1.00 17.06 73 LYS B CA 1
ATOM 1467 C C . LYS B 1 81 ? -13.382 19.208 44.055 1.00 18.40 73 LYS B C 1
ATOM 1468 O O . LYS B 1 81 ? -14.137 18.241 44.259 1.00 16.86 73 LYS B O 1
ATOM 1474 N N . PRO B 1 82 ? -13.746 20.467 44.395 1.00 14.38 74 PRO B N 1
ATOM 1475 C CA . PRO B 1 82 ? -15.078 20.688 45.002 1.00 12.81 74 PRO B CA 1
ATOM 1476 C C . PRO B 1 82 ? -16.199 20.348 44.006 1.00 18.66 74 PRO B C 1
ATOM 1477 O O . PRO B 1 82 ? -16.136 20.741 42.825 1.00 19.48 74 PRO B O 1
ATOM 1481 N N . VAL B 1 83 ? -17.211 19.618 44.484 1.00 14.42 75 VAL B N 1
ATOM 1482 C CA . VAL B 1 83 ? -18.357 19.198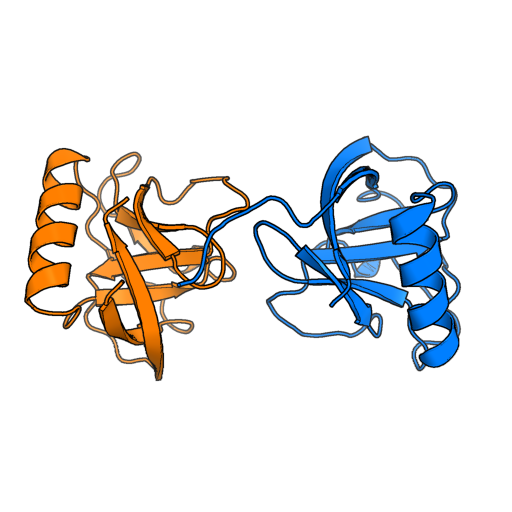 43.686 1.00 14.27 75 VAL B CA 1
ATOM 1483 C C . VAL B 1 83 ? -19.630 19.281 44.506 1.00 15.88 75 VAL B C 1
ATOM 1484 O O . VAL B 1 83 ? -19.592 19.253 45.742 1.00 14.40 75 VAL B O 1
ATOM 1488 N N . LEU B 1 84 ? -20.772 19.290 43.816 1.00 15.02 76 LEU B N 1
ATOM 1489 C CA . LEU B 1 84 ? -22.064 19.185 44.469 1.00 14.33 76 LEU B CA 1
ATOM 1490 C C . LEU B 1 84 ? -22.361 17.679 44.686 1.00 18.61 76 LEU B C 1
ATOM 1491 O O . LEU B 1 84 ? -21.880 16.817 43.923 1.00 16.30 76 LEU B O 1
ATOM 1496 N N . LEU B 1 85 ? -23.208 17.354 45.671 1.00 17.24 77 LEU B N 1
ATOM 1497 C CA . LEU B 1 85 ? -23.590 15.944 45.887 1.00 17.43 77 LEU B CA 1
ATOM 1498 C C . LEU B 1 85 ? -24.360 15.358 44.690 1.00 21.37 77 LEU B C 1
ATOM 1499 O O . LEU B 1 85 ? -24.358 14.148 44.496 1.00 21.72 77 LEU B O 1
ATOM 1504 N N . THR B 1 86 ? -24.954 16.237 43.857 1.00 19.11 78 THR B N 1
ATOM 1505 C CA . THR B 1 86 ? -25.701 15.860 42.653 1.00 19.21 78 THR B CA 1
ATOM 1506 C C . THR B 1 86 ? -24.818 15.764 41.384 1.00 21.74 78 THR B C 1
ATOM 1507 O O . THR B 1 86 ? -25.353 15.520 40.303 1.00 23.06 78 THR B O 1
ATOM 1511 N N . GLU B 1 87 ? -23.480 15.982 41.508 1.00 17.26 79 GLU B N 1
ATOM 1512 C CA . GLU B 1 87 ? -22.538 15.964 40.375 1.00 18.20 79 GLU B CA 1
ATOM 1513 C C . GLU B 1 87 ? -22.789 14.760 39.437 1.00 21.34 79 GLU B C 1
ATOM 1514 O O . GLU B 1 87 ? -22.598 13.617 39.857 1.00 21.16 79 GLU B O 1
ATOM 1520 N N . PRO B 1 88 ? -23.207 14.987 38.187 1.00 18.11 80 PRO B N 1
ATOM 1521 C CA . PRO B 1 88 ? -23.503 13.860 37.278 1.00 20.01 80 PRO B CA 1
ATOM 1522 C C . PRO B 1 88 ? -22.327 13.322 36.452 1.00 24.77 80 PRO B C 1
ATOM 1523 O O . PRO B 1 88 ? -22.535 12.369 35.689 1.00 25.80 80 PRO B O 1
ATOM 1527 N N . SER B 1 89 ? -21.113 13.901 36.583 1.00 21.49 81 SER B N 1
ATOM 1528 C CA . SER B 1 89 ? -19.956 13.438 35.791 1.00 23.72 81 SER B CA 1
ATOM 1529 C C . SER B 1 89 ? -19.710 11.936 35.915 1.00 28.83 81 SER B C 1
ATOM 1530 O O . SER B 1 89 ? -19.684 11.410 37.032 1.00 27.28 81 SER B O 1
ATOM 1533 N N . VAL B 1 90 ? -19.520 11.251 34.761 1.00 28.13 82 VAL B N 1
ATOM 1534 C CA . VAL B 1 90 ? -19.235 9.814 34.735 1.00 29.03 82 VAL B CA 1
ATOM 1535 C C . VAL B 1 90 ? -17.878 9.500 35.383 1.00 31.42 82 VAL B C 1
ATOM 1536 O O . VAL B 1 90 ? -17.637 8.364 35.802 1.00 29.67 82 VAL B O 1
ATOM 1540 N N . MET B 1 91 ? -17.004 10.521 35.473 1.00 27.12 83 MET B N 1
ATOM 1541 C CA . MET B 1 91 ? -15.667 10.415 36.048 1.00 26.57 83 MET B CA 1
ATOM 1542 C C . MET B 1 91 ? -15.699 10.372 37.584 1.00 25.19 83 MET B C 1
ATOM 1543 O O . MET B 1 91 ? -14.669 10.101 38.198 1.00 26.36 83 MET B O 1
ATOM 1548 N N . LEU B 1 92 ? -16.859 10.667 38.198 1.00 21.17 84 LEU B N 1
ATOM 1549 C CA . LEU B 1 92 ? -17.001 10.727 39.652 1.00 19.22 84 LEU B CA 1
ATOM 1550 C C . LEU B 1 92 ? -16.858 9.345 40.287 1.00 21.64 84 LEU B C 1
ATOM 1551 O O . LEU B 1 92 ? -17.689 8.468 40.042 1.00 21.04 84 LEU B O 1
ATOM 1556 N N . GLN B 1 93 ? -15.843 9.206 41.152 1.00 19.53 85 GLN B N 1
ATOM 1557 C CA . GLN B 1 93 ? -15.530 7.971 41.885 1.00 19.35 85 GLN B CA 1
ATOM 1558 C C . GLN B 1 93 ? -16.220 7.932 43.250 1.00 19.67 85 GLN B C 1
ATOM 1559 O O . GLN B 1 93 ? -16.569 6.849 43.734 1.00 18.27 85 GLN B O 1
ATOM 1565 N N . GLY B 1 94 ? -16.379 9.095 43.871 1.00 16.73 86 GLY B N 1
ATOM 1566 C CA . GLY B 1 94 ? -16.969 9.164 45.201 1.00 14.70 86 GLY B CA 1
ATOM 1567 C C . GLY B 1 94 ? -16.697 10.518 45.824 1.00 16.02 86 GLY B C 1
ATOM 1568 O O . GLY B 1 94 ? -16.213 11.421 45.143 1.00 16.54 86 GLY B O 1
ATOM 1569 N N . PHE B 1 95 ? -17.025 10.663 47.111 1.00 12.04 87 PHE B N 1
ATOM 1570 C CA . PHE B 1 95 ? -16.822 11.930 47.817 1.00 12.32 87 PHE B CA 1
ATOM 1571 C C . PHE B 1 95 ? -16.004 11.683 49.072 1.00 14.06 87 PHE B C 1
ATOM 1572 O O . PHE B 1 95 ? -16.089 10.598 49.660 1.00 13.30 87 PHE B O 1
ATOM 1580 N N . ILE B 1 96 ? -15.245 12.695 49.506 1.00 10.78 88 ILE B N 1
ATOM 1581 C CA . ILE B 1 96 ? -14.521 12.618 50.767 1.00 10.05 88 ILE B CA 1
ATOM 1582 C C . ILE B 1 96 ? -15.183 13.641 51.673 1.00 13.26 88 ILE B C 1
ATOM 1583 O O . ILE B 1 96 ? -15.116 14.848 51.409 1.00 12.74 88 ILE B O 1
ATOM 1588 N N . VAL B 1 97 ? -15.901 13.165 52.693 1.00 10.36 89 VAL B N 1
ATOM 1589 C CA . VAL B 1 97 ? -16.738 14.031 53.515 1.00 9.67 89 VAL B CA 1
ATOM 1590 C C . VAL B 1 97 ? -16.401 13.908 54.987 1.00 11.90 89 VAL B C 1
ATOM 1591 O O . VAL B 1 97 ? -15.955 12.854 55.448 1.00 9.96 89 VAL B O 1
ATOM 1595 N N . ARG B 1 98 ? -16.663 14.974 55.749 1.00 10.79 90 ARG B N 1
ATOM 1596 C CA . ARG B 1 98 ? -16.325 15.001 57.160 1.00 11.76 90 ARG B CA 1
ATOM 1597 C C . ARG B 1 98 ? -17.388 14.232 57.969 1.00 11.66 90 ARG B C 1
ATOM 1598 O O . ARG B 1 98 ? -18.549 14.640 58.006 1.00 12.83 90 ARG B O 1
ATOM 1606 N N . ALA B 1 99 ? -16.986 13.119 58.587 1.00 11.14 91 ALA B N 1
ATOM 1607 C CA . ALA B 1 99 ? -17.900 12.281 59.365 1.00 11.15 91 ALA B CA 1
ATOM 1608 C C . ALA B 1 99 ? -17.103 11.432 60.326 1.00 13.70 91 ALA B C 1
ATOM 1609 O O . ALA B 1 99 ? -16.107 10.812 59.928 1.00 14.02 91 ALA B O 1
ATOM 1611 N N . ASN B 1 100 ? -17.549 11.407 61.583 1.00 11.34 92 ASN B N 1
ATOM 1612 C CA . ASN B 1 100 ? -16.884 10.676 62.664 1.00 11.32 92 ASN B CA 1
ATOM 1613 C C . ASN B 1 100 ? -17.525 9.304 62.864 1.00 16.51 92 ASN B C 1
ATOM 1614 O O . ASN B 1 100 ? -18.203 9.065 63.855 1.00 18.33 92 ASN B O 1
ATOM 1619 N N . CYS B 1 101 ? -17.383 8.454 61.857 1.00 14.96 93 CYS B N 1
ATOM 1620 C CA . CYS B 1 101 ? -17.859 7.072 61.873 1.00 14.70 93 CYS B CA 1
ATOM 1621 C C . CYS B 1 101 ? -16.707 6.105 61.608 1.00 16.90 93 CYS B C 1
ATOM 1622 O O . CYS B 1 101 ? -15.658 6.519 61.069 1.00 16.61 93 CYS B O 1
ATOM 1625 N N . ASN B 1 102 ? -16.923 4.819 61.928 1.00 13.91 94 ASN B N 1
ATOM 1626 C CA . ASN B 1 102 ? -15.968 3.768 61.594 1.00 13.09 94 ASN B CA 1
ATOM 1627 C C . ASN B 1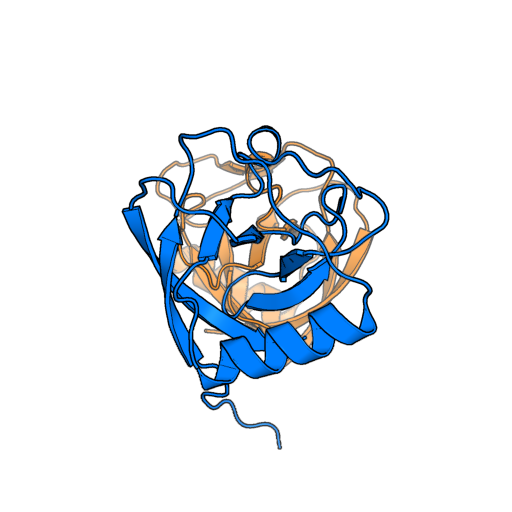 102 ? -16.191 3.354 60.121 1.00 13.23 94 ASN B C 1
ATOM 1628 O O . ASN B 1 102 ? -17.113 3.829 59.463 1.00 15.06 94 ASN B O 1
ATOM 1633 N N . GLY B 1 103 ? -15.273 2.5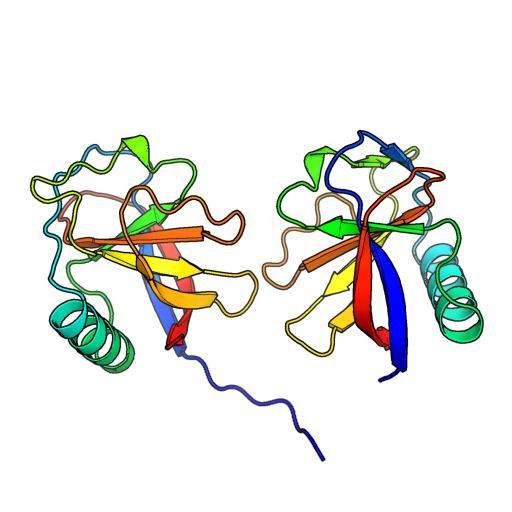67 59.595 1.00 11.10 95 GLY B N 1
ATOM 1634 C CA . GLY B 1 103 ? -15.249 2.164 58.198 1.00 10.70 95 GLY B CA 1
ATOM 1635 C C . GLY B 1 103 ? -14.105 1.200 57.952 1.00 11.90 95 GLY B C 1
ATOM 1636 O O . GLY B 1 103 ? -13.589 0.569 58.888 1.00 13.08 95 GLY B O 1
ATOM 1637 N N . VAL B 1 104 ? -13.742 1.032 56.677 1.00 11.12 96 VAL B N 1
ATOM 1638 C CA . VAL B 1 104 ? -12.659 0.123 56.302 1.00 12.63 96 VAL B CA 1
ATOM 1639 C C . VAL B 1 104 ? -11.517 0.899 55.675 1.00 16.01 96 VAL B C 1
ATOM 1640 O O . VAL B 1 104 ? -11.738 1.917 55.012 1.00 14.49 96 VAL B O 1
ATOM 1644 N N . LEU B 1 105 ? -10.302 0.416 55.851 1.00 15.94 97 LEU B N 1
ATOM 1645 C CA . LEU B 1 105 ? -9.132 1.094 55.336 1.00 17.14 97 LEU B CA 1
ATOM 1646 C C . LEU B 1 105 ? -8.877 0.802 53.862 1.00 21.83 97 LEU B C 1
ATOM 1647 O O . LEU B 1 105 ? -8.786 -0.369 53.470 1.00 22.24 97 LEU B O 1
ATOM 1652 N N . GLU B 1 106 ? -8.729 1.879 53.050 1.00 15.94 98 GLU B N 1
ATOM 1653 C CA . GLU B 1 106 ? -8.328 1.732 51.642 1.00 17.36 98 GLU B CA 1
ATOM 1654 C C . GLU B 1 106 ? -7.226 2.739 51.307 1.00 18.48 98 GLU B C 1
ATOM 1655 O O . GLU B 1 106 ? -7.094 3.768 51.978 1.00 15.91 98 GLU B O 1
ATOM 1661 N N . ASP B 1 107 ? -6.406 2.421 50.302 1.00 19.59 99 ASP B N 1
ATOM 1662 C CA . ASP B 1 107 ? -5.323 3.297 49.887 1.00 18.72 99 ASP B CA 1
ATOM 1663 C C . ASP B 1 107 ? -5.754 4.059 48.631 1.00 22.25 99 ASP B C 1
ATOM 1664 O O . ASP B 1 107 ? -6.365 3.475 47.729 1.00 23.39 99 ASP B O 1
ATOM 1669 N N . PHE B 1 108 ? -5.446 5.361 48.575 1.00 18.65 100 PHE B N 1
ATOM 1670 C CA . PHE B 1 108 ? -5.826 6.203 47.442 1.00 18.47 100 PHE B CA 1
ATOM 1671 C C . PHE B 1 108 ? -4.618 6.970 46.921 1.00 24.33 100 PHE B C 1
ATOM 1672 O O . PHE B 1 108 ? -3.858 7.519 47.722 1.00 24.29 100 PHE B O 1
ATOM 1680 N N . ASP B 1 109 ? -4.483 7.071 45.588 1.00 22.40 101 ASP B N 1
ATOM 1681 C CA . ASP B 1 109 ? -3.426 7.863 44.966 1.00 23.06 101 ASP B CA 1
ATOM 1682 C C . ASP B 1 109 ? -4.113 9.125 44.458 1.00 25.92 101 ASP B C 1
ATOM 1683 O O . ASP B 1 109 ? -4.969 9.040 43.577 1.00 27.31 101 ASP B O 1
ATOM 1688 N N . LEU B 1 110 ? -3.821 10.277 45.087 1.00 23.11 102 LEU B N 1
ATOM 1689 C CA . LEU B 1 110 ? -4.502 11.543 44.815 1.00 22.79 102 LEU B CA 1
ATOM 1690 C C . LEU B 1 110 ? -3.594 12.717 44.501 1.00 29.46 102 LEU B C 1
ATOM 1691 O O . LEU B 1 110 ? -2.445 12.758 44.929 1.00 30.19 102 LEU B O 1
ATOM 1696 N N . LYS B 1 111 ? -4.173 13.725 43.828 1.00 27.60 103 LYS B N 1
ATOM 1697 C CA . LYS B 1 111 ? -3.539 14.994 43.497 1.00 28.33 103 LYS B CA 1
ATOM 1698 C C . LYS B 1 111 ? -4.602 16.094 43.471 1.00 33.56 103 LYS B C 1
ATOM 1699 O O . LYS B 1 111 ? -5.799 15.800 43.357 1.00 32.39 103 LYS B O 1
ATOM 1705 N N . ILE B 1 112 ? -4.182 17.346 43.644 1.00 32.19 104 ILE B N 1
ATOM 1706 C CA . ILE B 1 112 ? -5.114 18.476 43.664 1.00 31.49 104 ILE B CA 1
ATOM 1707 C C . ILE B 1 112 ? -5.423 18.855 42.207 1.00 37.08 104 ILE B C 1
ATOM 1708 O O . ILE B 1 112 ? -4.493 19.028 41.411 1.00 38.22 104 ILE B O 1
ATOM 1713 N N . ALA B 1 113 ? -6.736 18.919 41.852 1.00 32.45 105 ALA B N 1
ATOM 1714 C CA . ALA B 1 113 ? -7.214 19.224 40.496 1.00 35.88 105 ALA B CA 1
ATOM 1715 C C . ALA B 1 113 ? -6.683 20.543 39.913 1.00 46.06 105 ALA B C 1
ATOM 1716 O O . ALA B 1 113 ? -6.553 21.534 40.664 1.00 44.64 105 ALA B O 1
#

Nearest PDB structures (foldseek):
  3zbd-assembly2_B  TM=1.010E+00  e=9.207E-22  Porcine transmissible gastroenteritis coronavirus strain Purdue
  6ivc-assembly4_F  TM=1.004E+00  e=2.908E-20  Transmissible gastroenteritis virus
  6ivd-assembly2_B  TM=9.966E-01  e=6.016E-20  Transmissible gastroenteritis virus
  6lp9-assembly1_B  TM=9.943E-01  e=1.171E-19  Feline infectious peritonitis virus
  5xbc-assembly1_A  TM=8.811E-01  e=1.232E-07  Porcine epidemic diarrhea virus

Organism: Porcine transmissible gastroenteritis coronavirus (strain Purdue) (NCBI:txid11151)

Sequence (213 aa):
HHHHHMSSKQFKILVNEDYQVNVPSLPIRDVLQEIKYCYRNGFEGYVFVPEYCRDLVDCDRKDHYVIGVLGNGVSDLKPVLLTEPSVMLQGFIVRANCNGVLEDFDLKIASKQFKILVNEDYQVNVPSLPIRDVLQEIKYCYRNGFEGYVFVPEYCRDLVDCDRKDHYVIGVLGNGVSDLKPVLLTEPSVMLQGFIVRANCNGVLEDFDLKIA